Protein AF-A0A838A047-F1 (afdb_monomer)

Radius of gyration: 16.83 Å; Cα contacts (8 Å, |Δi|>4): 358; chains: 1; bounding box: 36×33×62 Å

Mean predicted aligned error: 7.64 Å

Solvent-accessible surface area (backbone atoms only — not comparable to full-atom values): 11275 Å² total; per-residue (Å²): 135,80,80,77,75,72,60,77,48,32,54,59,61,42,64,34,73,49,43,48,90,82,31,47,29,37,42,33,48,33,65,71,19,82,44,44,79,68,44,79,53,74,63,50,55,75,50,33,81,68,21,18,38,36,43,26,18,50,56,19,96,54,21,71,60,54,49,50,52,54,51,49,57,38,46,78,68,70,35,56,29,34,36,36,35,35,15,69,40,38,67,60,49,51,58,55,46,60,78,42,30,92,52,33,50,30,42,38,29,29,26,52,54,26,62,36,60,78,51,74,80,81,46,93,82,61,84,72,84,87,62,48,20,73,53,38,53,52,41,30,52,52,41,47,63,76,42,38,72,60,52,48,55,33,43,77,52,58,18,46,74,42,81,56,40,65,44,61,51,53,96,84,52,92,61,75,46,36,66,56,80,62,36,61,71,44,38,51,34,47,50,55,50,53,54,52,54,50,51,56,52,55,59,60,76,75,108

Organism: NCBI:txid2752311

Secondary structure (DSSP, 8-state):
-------GGG-S-SEEEES-TTSPEEEEEETT---TTSS--GGGTTGGGT-EEEEEETTSTTHHHHHHHHHHHHHHTT--EEEEEEGGGHHHHHHHHHTTTTTEEEEEEESTT--GGGTTTS-SS-------THHHHHHHHHHHHHHHHHHHHHHHTTPEEEEEE----STT--SPSSPPTTSHHHHHHHHHHHHHHHHHHHHHHT-

pLDDT: mean 82.86, std 18.28, range [35.25, 98.56]

Foldseek 3Di:
DDPPPQDPLQAADQKAKAADLLAAEEEEAFALSPCRPSDDQPLCVVVSDRYIYIYGHNSHPCRLVVSVVVLVVCVVSVHEYEYEYEQCCLVVVLVSCLVVLVRYQEYEYFLNLDNPSVPVPVDPPDDDDQDAAPSSVVSVVVVCVVCVVSQVSSVVSNYHYYHQYYGNGDPVDPDPDDDGCSDNVNSVSVVVVVVVVVVVVVVVVVD

Nearest PDB structures (foldseek):
  6qe2-assembly2_B  TM=5.539E-01  e=4.754E-03  Palaeococcus ferrophilus
  4fbl-assembly1_A  TM=5.241E-01  e=2.683E-02  unidentified
  7ale-assembly1_A  TM=3.999E-01  e=1.094E+00  Homo sapiens
  5fxj-assembly1_C  TM=3.550E-01  e=1.687E+00  Rattus norvegicus
  5fxj-assembly1_A  TM=3.550E-01  e=2.444E+00  Rattus norvegicus

Sequence (207 aa):
MSEYATDPRGDGPTLVSDGPVNAPAVLVLDPAGAAKHEDIPASWHELLGTRHVVWCRMPAGDALFSAGEALAELADRHVTVDVVTSGPDAVTAMDFVRARADVVRALLLVDPAASGARLAHDTRGMRVPESPGADAQAADAVWEERYRARIAALADAGVAVRTVAHSPGGGRDRIPPPLPLGHPDVVERITGTLHGLDGETAGALAR

Structure (mmCIF, N/CA/C/O backbone):
data_AF-A0A838A047-F1
#
_entry.id   AF-A0A838A047-F1
#
loop_
_atom_site.group_PDB
_atom_site.id
_atom_site.type_symbol
_atom_site.label_atom_id
_atom_site.label_alt_id
_atom_site.label_comp_id
_atom_site.label_asym_id
_atom_site.label_entity_id
_atom_site.label_seq_id
_atom_site.pdbx_PDB_ins_code
_atom_site.Cartn_x
_atom_site.Cartn_y
_atom_site.Cartn_z
_atom_site.occupancy
_atom_site.B_iso_or_equiv
_atom_site.auth_seq_id
_atom_site.auth_comp_id
_atom_site.auth_asym_id
_atom_site.auth_atom_id
_atom_site.pdbx_PDB_model_num
ATOM 1 N N . MET A 1 1 ? -7.198 11.045 -35.179 1.00 36.62 1 MET A N 1
ATOM 2 C CA . MET A 1 1 ? -7.759 10.762 -33.843 1.00 36.62 1 MET A CA 1
ATOM 3 C C . MET A 1 1 ? -7.233 9.401 -33.454 1.00 36.62 1 MET A C 1
ATOM 5 O O . MET A 1 1 ? -7.591 8.440 -34.117 1.00 36.62 1 MET A O 1
ATOM 9 N N . SER A 1 2 ? -6.282 9.346 -32.524 1.00 43.81 2 SER A N 1
ATOM 10 C CA . SER A 1 2 ? -5.730 8.077 -32.049 1.00 43.81 2 SER A CA 1
ATOM 11 C C . SER A 1 2 ? -6.772 7.435 -31.140 1.00 43.81 2 SER A C 1
ATOM 13 O O . SER A 1 2 ? -7.185 8.075 -30.175 1.00 43.81 2 SER A O 1
ATOM 15 N N . GLU A 1 3 ? -7.218 6.221 -31.459 1.00 40.91 3 GLU A N 1
ATOM 16 C CA . GLU A 1 3 ? -7.865 5.350 -30.479 1.00 40.91 3 GLU A CA 1
ATOM 17 C C . GLU A 1 3 ? -6.884 5.198 -29.316 1.00 40.91 3 GLU A C 1
ATOM 19 O O . GLU A 1 3 ? -5.838 4.562 -29.446 1.00 40.91 3 GLU A O 1
ATOM 24 N N . TYR A 1 4 ? -7.181 5.843 -28.189 1.00 49.84 4 TYR A N 1
ATOM 25 C CA . TYR A 1 4 ? -6.679 5.374 -26.910 1.00 49.84 4 TYR A CA 1
ATOM 26 C C . TYR A 1 4 ? -7.280 3.984 -26.747 1.00 49.84 4 TYR A C 1
ATOM 28 O O . TYR A 1 4 ? -8.461 3.858 -26.436 1.00 49.84 4 TYR A O 1
ATOM 36 N N . ALA A 1 5 ? -6.507 2.949 -27.066 1.00 48.69 5 ALA A N 1
ATOM 37 C CA . ALA A 1 5 ? -6.877 1.596 -26.705 1.00 48.69 5 ALA A CA 1
ATOM 38 C C . ALA A 1 5 ? -7.041 1.592 -25.182 1.00 48.69 5 ALA A C 1
ATOM 40 O O . ALA A 1 5 ? -6.061 1.770 -24.458 1.00 48.69 5 ALA A O 1
ATOM 41 N N . THR A 1 6 ? -8.285 1.499 -24.714 1.00 57.91 6 THR A N 1
ATOM 42 C CA . THR A 1 6 ? -8.611 1.333 -23.300 1.00 57.91 6 THR A CA 1
ATOM 43 C C . THR A 1 6 ? -7.759 0.186 -22.772 1.00 57.91 6 THR A C 1
ATOM 45 O O . THR A 1 6 ? -7.777 -0.899 -23.356 1.00 57.91 6 THR A O 1
ATOM 48 N N . ASP A 1 7 ? -6.959 0.430 -21.731 1.00 63.44 7 ASP A N 1
ATOM 49 C CA . ASP A 1 7 ? -6.200 -0.645 -21.097 1.00 63.44 7 ASP A CA 1
ATOM 50 C C . ASP A 1 7 ? -7.224 -1.671 -20.581 1.00 63.44 7 ASP A C 1
ATOM 52 O O . ASP A 1 7 ? -8.032 -1.316 -19.722 1.00 63.44 7 ASP A O 1
ATOM 56 N N . PRO A 1 8 ? -7.235 -2.927 -21.072 1.00 66.31 8 PRO A N 1
ATOM 57 C CA . PRO A 1 8 ? -8.196 -3.939 -20.625 1.00 66.31 8 PRO A CA 1
ATOM 58 C C . PRO A 1 8 ? -8.068 -4.250 -19.124 1.00 66.31 8 PRO A C 1
ATOM 60 O O . PRO A 1 8 ? -8.940 -4.884 -18.534 1.00 66.31 8 PRO A O 1
ATOM 63 N N . ARG A 1 9 ? -6.988 -3.799 -18.471 1.00 65.12 9 ARG A N 1
ATOM 64 C CA . ARG A 1 9 ? -6.824 -3.841 -17.012 1.00 65.12 9 ARG A CA 1
ATOM 65 C C . ARG A 1 9 ? -7.642 -2.784 -16.276 1.00 65.12 9 ARG A C 1
ATOM 67 O O . ARG A 1 9 ? -7.646 -2.822 -15.049 1.00 65.12 9 ARG A O 1
ATOM 74 N N . GLY A 1 10 ? -8.314 -1.873 -16.977 1.00 63.56 10 GLY A N 1
ATOM 75 C CA . GLY A 1 10 ? -9.270 -0.914 -16.420 1.00 63.56 10 GLY A CA 1
ATOM 76 C C . GLY A 1 10 ? -10.714 -1.429 -16.358 1.00 63.56 10 GLY A C 1
ATOM 77 O O . GLY A 1 10 ? -11.532 -0.812 -15.688 1.00 63.56 10 GLY A O 1
ATOM 78 N N . ASP A 1 11 ? -11.039 -2.558 -17.001 1.00 71.31 11 ASP A N 1
ATOM 79 C CA . ASP A 1 11 ? -12.417 -3.078 -17.074 1.00 71.31 11 ASP A CA 1
ATOM 80 C C . ASP A 1 11 ? -12.867 -3.747 -15.764 1.00 71.31 11 ASP A C 1
ATOM 82 O O . ASP A 1 11 ? -12.145 -4.582 -15.225 1.00 71.31 11 ASP A O 1
ATOM 86 N N . GLY A 1 12 ? -14.070 -3.458 -15.260 1.00 76.44 12 GLY A N 1
ATOM 87 C CA . GLY A 1 12 ? -14.615 -3.999 -13.998 1.00 76.44 12 GLY A CA 1
ATOM 88 C C . GLY A 1 12 ? -14.632 -2.956 -12.869 1.00 76.44 12 GLY A C 1
ATOM 89 O O . GLY A 1 12 ? -14.329 -1.793 -13.131 1.00 76.44 12 GLY A O 1
ATOM 90 N N . PRO A 1 13 ? -14.982 -3.324 -11.622 1.00 82.44 13 PRO A N 1
ATOM 91 C CA . PRO A 1 13 ? -15.037 -2.357 -10.531 1.00 82.44 13 PRO A CA 1
ATOM 92 C C . PRO A 1 13 ? -13.642 -1.812 -10.207 1.00 82.44 13 PRO A C 1
ATOM 94 O O . PRO A 1 13 ? -12.651 -2.550 -10.223 1.00 82.44 13 PRO A O 1
ATOM 97 N N . THR A 1 14 ? -13.578 -0.516 -9.901 1.00 89.81 14 THR A N 1
ATOM 98 C CA . THR A 1 14 ? -12.358 0.176 -9.458 1.00 89.81 14 THR A CA 1
ATOM 99 C C . THR A 1 14 ? -11.906 -0.314 -8.085 1.00 89.81 14 THR A C 1
ATOM 101 O O . THR A 1 14 ? -10.707 -0.486 -7.855 1.00 89.81 14 THR A O 1
ATOM 104 N N . LEU A 1 15 ? -12.870 -0.557 -7.191 1.00 93.25 15 LEU A N 1
ATOM 105 C CA . LEU A 1 15 ? -12.663 -1.017 -5.825 1.00 93.25 15 LEU A CA 1
ATOM 106 C C . LEU A 1 15 ? -13.389 -2.333 -5.574 1.00 93.25 15 LEU A C 1
ATOM 108 O O . LEU A 1 15 ? -14.552 -2.487 -5.939 1.00 93.25 15 LEU A O 1
ATOM 112 N N . VAL A 1 16 ? -12.714 -3.232 -4.871 1.00 94.56 16 VAL A N 1
ATOM 113 C CA . VAL A 1 16 ? -13.304 -4.422 -4.253 1.00 94.56 16 VAL A CA 1
ATOM 114 C C . VAL A 1 16 ? -12.890 -4.426 -2.789 1.00 94.56 16 VAL A C 1
ATOM 116 O O . VAL A 1 16 ? -11.742 -4.104 -2.488 1.00 94.56 16 VAL A O 1
ATOM 119 N N . SER A 1 17 ? -13.789 -4.768 -1.871 1.00 95.56 17 SER A N 1
ATOM 120 C CA . SER A 1 17 ? -13.457 -4.873 -0.451 1.00 95.56 17 SER A CA 1
ATOM 121 C C . SER A 1 17 ? -14.041 -6.123 0.189 1.00 95.56 17 SER A C 1
ATOM 123 O O . SER A 1 17 ? -15.114 -6.580 -0.195 1.00 95.56 17 SER A O 1
ATOM 125 N N . ASP A 1 18 ? -13.322 -6.678 1.165 1.00 97.12 18 ASP A N 1
ATOM 126 C CA . ASP A 1 18 ? -13.773 -7.829 1.952 1.00 97.12 18 ASP A CA 1
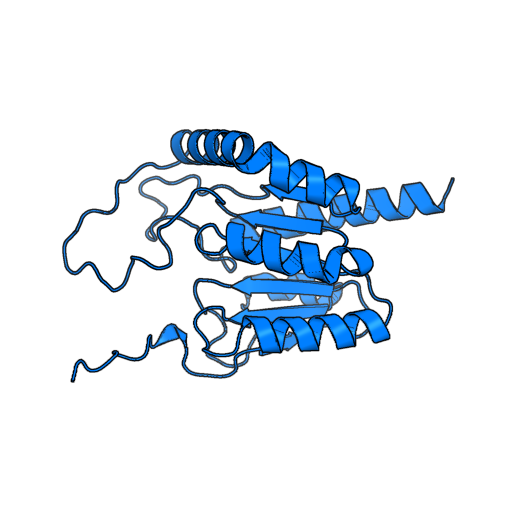ATOM 127 C C . ASP A 1 18 ? -13.094 -7.854 3.339 1.00 97.12 18 ASP A C 1
ATOM 129 O O . ASP A 1 18 ? -12.124 -7.135 3.598 1.00 97.12 18 ASP A O 1
ATOM 133 N N . GLY A 1 19 ? -13.615 -8.673 4.249 1.00 96.81 19 GLY A N 1
ATOM 134 C CA . GLY A 1 19 ? -13.155 -8.830 5.627 1.00 96.81 19 GLY A CA 1
ATOM 135 C C . GLY A 1 19 ? -13.914 -7.962 6.649 1.00 96.81 19 GLY A C 1
ATOM 136 O O . GLY A 1 19 ? -14.735 -7.115 6.278 1.00 96.81 19 GLY A O 1
ATOM 137 N N . PRO A 1 20 ? -13.675 -8.154 7.964 1.00 96.44 20 PRO A N 1
ATOM 138 C CA . PRO A 1 20 ? -14.443 -7.507 9.025 1.00 96.44 20 PRO A CA 1
ATOM 139 C C . PRO A 1 20 ? -14.334 -5.979 8.976 1.00 96.44 20 PRO A C 1
ATOM 141 O O . PRO A 1 20 ? -13.260 -5.426 9.166 1.00 96.44 20 PRO A O 1
ATOM 144 N N . VAL A 1 21 ? -15.461 -5.283 8.816 1.00 93.19 21 VAL A N 1
ATOM 145 C CA . VAL A 1 21 ? -15.522 -3.823 8.565 1.00 93.19 21 VAL A CA 1
ATOM 146 C C . VAL A 1 21 ? -14.859 -2.922 9.621 1.00 93.19 21 VAL A C 1
ATOM 148 O O . VAL A 1 21 ? -14.540 -1.775 9.324 1.00 93.19 21 VAL A O 1
ATOM 151 N N . ASN A 1 22 ? -14.649 -3.430 10.839 1.00 93.25 22 ASN A N 1
ATOM 152 C CA . ASN A 1 22 ? -14.019 -2.705 11.952 1.00 93.25 22 ASN A CA 1
ATOM 153 C C . ASN A 1 22 ? -12.615 -3.236 12.300 1.00 93.25 22 ASN A C 1
ATOM 155 O O . ASN A 1 22 ? -12.042 -2.841 13.314 1.00 93.25 22 ASN A O 1
ATOM 159 N N . ALA A 1 23 ? -12.076 -4.172 11.514 1.00 96.06 23 ALA A N 1
ATOM 160 C CA . ALA A 1 23 ? -10.696 -4.617 11.661 1.00 96.06 23 ALA A CA 1
ATOM 161 C C . ALA A 1 23 ? -9.721 -3.560 11.106 1.00 96.06 23 ALA A C 1
ATOM 163 O O . ALA A 1 23 ? -10.117 -2.747 10.266 1.00 96.06 23 ALA A O 1
ATOM 164 N N . PRO A 1 24 ? -8.436 -3.582 11.517 1.00 97.12 24 PRO A N 1
ATOM 165 C CA . PRO A 1 24 ? -7.395 -2.813 10.844 1.00 97.12 24 PRO A CA 1
ATOM 166 C C . PRO A 1 24 ? -7.429 -3.063 9.335 1.00 97.12 24 PRO A C 1
ATOM 168 O O . PRO A 1 24 ? -7.563 -4.207 8.887 1.00 97.12 24 PRO A O 1
ATOM 171 N N . ALA A 1 25 ? -7.310 -1.998 8.553 1.00 98.25 25 ALA A N 1
ATOM 172 C CA . ALA A 1 25 ? -7.518 -2.053 7.121 1.00 98.25 25 ALA A CA 1
ATOM 173 C C . ALA A 1 25 ? -6.209 -2.048 6.333 1.00 98.25 25 ALA A C 1
ATOM 175 O O . ALA A 1 25 ? -5.212 -1.452 6.744 1.00 98.25 25 ALA A O 1
ATOM 176 N N . VAL A 1 26 ? -6.242 -2.698 5.172 1.00 98.44 26 VAL A N 1
ATOM 177 C CA . VAL A 1 26 ? -5.176 -2.639 4.173 1.00 98.44 26 VAL A CA 1
ATOM 178 C C . VAL A 1 26 ? -5.763 -2.102 2.876 1.00 98.44 26 VAL A C 1
ATOM 180 O O . VAL A 1 26 ? -6.596 -2.760 2.256 1.00 98.44 26 VAL A O 1
ATOM 183 N N . LEU A 1 27 ? -5.329 -0.912 2.464 1.00 98.31 27 LEU A N 1
ATOM 184 C CA . LEU A 1 27 ? -5.673 -0.328 1.170 1.00 98.31 27 LEU A CA 1
ATOM 185 C C . LEU A 1 27 ? -4.591 -0.691 0.150 1.00 98.31 27 LEU A C 1
ATOM 187 O O . LEU A 1 27 ? -3.460 -0.214 0.223 1.00 98.31 27 LEU A O 1
ATOM 191 N N . VAL A 1 28 ? -4.934 -1.531 -0.816 1.00 97.81 28 VAL A N 1
ATOM 192 C CA . VAL A 1 28 ? -4.041 -1.951 -1.895 1.00 97.81 28 VAL A CA 1
ATOM 193 C C . VAL A 1 28 ? -4.248 -1.038 -3.100 1.00 97.81 28 VAL A C 1
ATOM 195 O O . VAL A 1 28 ? -5.338 -0.985 -3.656 1.00 97.81 28 VAL A O 1
ATOM 198 N N . LEU A 1 29 ? -3.202 -0.333 -3.523 1.00 96.62 29 LEU A N 1
ATOM 199 C CA . LEU A 1 29 ? -3.141 0.403 -4.785 1.00 96.62 29 LEU A CA 1
ATOM 200 C C . LEU A 1 29 ? -2.420 -0.484 -5.801 1.00 96.62 29 LEU A C 1
ATOM 202 O O . LEU A 1 29 ? -1.190 -0.520 -5.825 1.00 96.62 29 LEU A O 1
ATOM 206 N N . ASP A 1 30 ? -3.181 -1.242 -6.587 1.00 92.50 30 ASP A N 1
ATOM 207 C CA . ASP A 1 30 ? -2.689 -2.304 -7.464 1.00 92.50 30 ASP A CA 1
ATOM 208 C C . ASP A 1 30 ? -2.428 -1.817 -8.901 1.00 92.50 30 ASP A C 1
ATOM 210 O O . ASP A 1 30 ? -3.384 -1.631 -9.667 1.00 92.50 30 ASP A O 1
ATOM 214 N N . PRO A 1 31 ? -1.153 -1.686 -9.323 1.00 88.50 31 PRO A N 1
ATOM 215 C CA . PRO A 1 31 ? -0.796 -1.285 -10.683 1.00 88.50 31 PRO A CA 1
ATOM 216 C C . PRO A 1 31 ? -1.126 -2.343 -11.743 1.00 88.50 31 PRO A C 1
ATOM 218 O O . PRO A 1 31 ? -1.215 -2.016 -12.926 1.00 88.50 31 PRO A O 1
ATOM 221 N N . ALA A 1 32 ? -1.278 -3.616 -11.353 1.00 83.12 32 ALA A N 1
ATOM 222 C CA . ALA A 1 32 ? -1.535 -4.721 -12.276 1.00 83.12 32 ALA A CA 1
ATOM 223 C C . ALA A 1 32 ? -3.031 -4.914 -12.583 1.00 83.12 32 ALA A C 1
ATOM 225 O O . ALA A 1 32 ? -3.371 -5.534 -13.593 1.00 83.12 32 ALA A O 1
ATOM 226 N N . GLY A 1 33 ? -3.920 -4.384 -11.738 1.00 80.25 33 GLY A N 1
ATOM 227 C CA . GLY A 1 33 ? -5.369 -4.465 -11.914 1.00 80.25 33 GLY A CA 1
ATOM 228 C C . GLY A 1 33 ? -5.946 -5.882 -11.767 1.00 80.25 33 GLY A C 1
ATOM 229 O O . GLY A 1 33 ? -6.897 -6.221 -12.469 1.00 80.25 33 GLY A O 1
ATOM 230 N N . ALA A 1 34 ? -5.378 -6.720 -10.895 1.00 73.56 34 ALA A N 1
ATOM 231 C CA . ALA A 1 34 ? -5.668 -8.151 -10.771 1.00 73.56 34 ALA A CA 1
ATOM 232 C C . ALA A 1 34 ? -7.122 -8.479 -10.364 1.00 73.56 34 ALA A C 1
ATOM 234 O O . ALA A 1 34 ? -7.659 -9.492 -10.815 1.00 73.56 34 ALA A O 1
ATOM 235 N N . ALA A 1 35 ? -7.786 -7.621 -9.580 1.00 72.75 35 ALA A N 1
ATOM 236 C CA . ALA A 1 35 ? -9.151 -7.820 -9.063 1.00 72.75 35 ALA A CA 1
ATOM 237 C C . ALA A 1 35 ? -10.269 -7.498 -10.083 1.00 72.75 35 ALA A C 1
ATOM 239 O O . ALA A 1 35 ? -11.287 -6.890 -9.765 1.00 72.75 35 ALA A O 1
ATOM 240 N N . LYS A 1 36 ? -10.085 -7.876 -11.351 1.00 68.75 36 LYS A N 1
ATOM 241 C CA . LYS A 1 36 ? -11.036 -7.568 -12.438 1.00 68.75 36 LYS A CA 1
ATOM 242 C C . LYS A 1 36 ? -12.380 -8.305 -12.348 1.00 68.75 36 LYS A C 1
ATOM 244 O O . LYS A 1 36 ? -13.298 -7.981 -13.091 1.00 68.75 36 LYS A O 1
ATOM 249 N N . HIS A 1 37 ? -12.469 -9.320 -11.492 1.00 69.88 37 HIS A N 1
ATOM 250 C CA . HIS A 1 37 ? -13.630 -10.202 -11.345 1.00 69.88 37 HIS A CA 1
ATOM 251 C C . HIS A 1 37 ? -14.450 -9.918 -10.084 1.00 69.88 37 HIS A C 1
ATOM 253 O O . HIS A 1 37 ? -15.166 -10.796 -9.633 1.00 69.88 37 HIS A O 1
ATOM 259 N N . GLU A 1 38 ? -14.346 -8.706 -9.535 1.00 78.00 38 GLU A N 1
ATOM 260 C CA . GLU A 1 38 ? -15.099 -8.271 -8.345 1.00 78.00 38 GLU A CA 1
ATOM 261 C C . GLU A 1 38 ? -14.722 -8.986 -7.035 1.00 78.00 38 GLU A C 1
ATOM 263 O O . GLU A 1 38 ? -15.348 -8.733 -6.015 1.00 78.00 38 GLU A O 1
ATOM 268 N N . ASP A 1 39 ? -13.655 -9.793 -7.037 1.00 86.25 39 ASP A N 1
ATOM 269 C CA . ASP A 1 39 ? -13.171 -10.534 -5.869 1.00 86.25 39 ASP A CA 1
ATOM 270 C C . ASP A 1 39 ? -11.733 -10.143 -5.492 1.00 86.25 39 ASP A C 1
ATOM 272 O O . ASP A 1 39 ? -10.883 -9.867 -6.353 1.00 86.25 39 ASP A O 1
ATOM 276 N N . ILE A 1 40 ? -11.444 -10.175 -4.186 1.00 92.00 40 ILE A N 1
ATOM 277 C CA . ILE A 1 40 ? -10.079 -10.078 -3.660 1.00 92.00 40 ILE A CA 1
ATOM 278 C C . ILE A 1 40 ? -9.268 -11.289 -4.158 1.00 92.00 40 ILE A C 1
ATOM 280 O O . ILE A 1 40 ? -9.772 -12.413 -4.141 1.00 92.00 40 ILE A O 1
ATOM 284 N N . PRO A 1 41 ? -8.004 -11.121 -4.601 1.00 90.06 41 PRO A N 1
ATOM 285 C CA . PRO A 1 41 ? -7.195 -12.254 -5.040 1.00 90.06 41 PRO A CA 1
ATOM 286 C C . PRO A 1 41 ? -7.075 -13.340 -3.966 1.00 90.06 41 PRO A C 1
ATOM 288 O O . PRO A 1 41 ? -6.762 -13.051 -2.814 1.00 90.06 41 PRO A O 1
ATOM 291 N N . ALA A 1 42 ? -7.230 -14.605 -4.367 1.00 90.81 42 ALA A N 1
ATOM 292 C CA . ALA A 1 42 ? -7.283 -15.743 -3.444 1.00 90.81 42 ALA A CA 1
ATOM 293 C C . ALA A 1 42 ? -6.078 -15.866 -2.495 1.00 90.81 42 ALA A C 1
ATOM 295 O O . ALA A 1 42 ? -6.211 -16.383 -1.389 1.00 90.81 42 ALA A O 1
ATOM 296 N N . SER A 1 43 ? -4.905 -15.374 -2.899 1.00 90.94 43 SER A N 1
ATOM 297 C CA . SER A 1 43 ? -3.712 -15.353 -2.049 1.00 90.94 43 SER A CA 1
ATOM 298 C C . SER A 1 43 ? -3.857 -14.470 -0.807 1.00 90.94 43 SER A C 1
ATOM 300 O O . SER A 1 43 ? -3.161 -14.706 0.171 1.00 90.94 43 SER A O 1
ATOM 302 N N . TRP A 1 44 ? -4.775 -13.501 -0.811 1.00 95.00 44 TRP A N 1
ATOM 303 C CA . TRP A 1 44 ? -5.065 -12.612 0.316 1.00 95.00 44 TRP A CA 1
ATOM 304 C C . TRP A 1 44 ? -6.155 -13.144 1.250 1.00 95.00 44 TRP A C 1
ATOM 306 O O . TRP A 1 44 ? -6.381 -12.549 2.301 1.00 95.00 44 TRP A O 1
ATOM 316 N N . HIS A 1 45 ? -6.829 -14.250 0.915 1.00 93.94 45 HIS A N 1
ATOM 3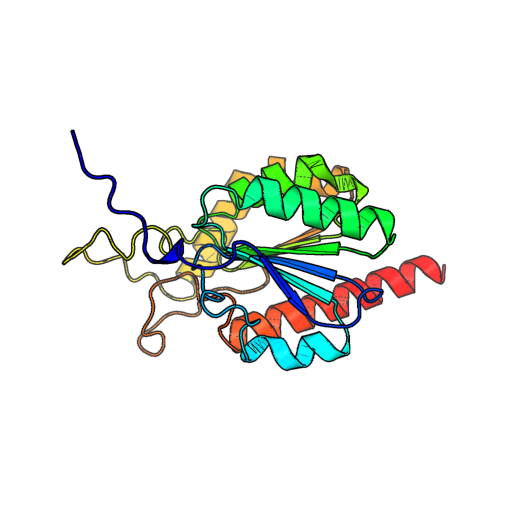17 C CA . HIS A 1 45 ? -7.976 -14.735 1.690 1.00 93.94 45 HIS A CA 1
ATOM 318 C C . HIS A 1 45 ? -7.651 -15.017 3.162 1.00 93.94 45 HIS A C 1
ATOM 320 O O . HIS A 1 45 ? -8.503 -14.809 4.021 1.00 93.94 45 HIS A O 1
ATOM 326 N N . GLU A 1 46 ? -6.423 -15.433 3.482 1.00 93.19 46 GLU A N 1
ATOM 327 C CA . GLU A 1 46 ? -6.016 -15.630 4.879 1.00 93.19 46 GLU A CA 1
ATOM 328 C C . GLU A 1 46 ? -6.030 -14.320 5.687 1.00 93.19 46 GLU A C 1
ATOM 330 O O . GLU A 1 46 ? -6.422 -14.324 6.855 1.00 93.19 46 GLU A O 1
ATOM 335 N N . LEU A 1 47 ? -5.688 -13.181 5.067 1.00 95.00 47 LEU A N 1
ATOM 336 C CA . LEU A 1 47 ? -5.739 -11.866 5.717 1.00 95.00 47 LEU A CA 1
ATOM 337 C C . LEU A 1 47 ? -7.173 -11.407 5.989 1.00 95.00 47 LEU A C 1
ATOM 339 O O . LEU A 1 47 ? -7.394 -10.661 6.940 1.00 95.00 47 LEU A O 1
ATOM 343 N N . LEU A 1 48 ? -8.159 -11.871 5.216 1.00 96.00 48 LEU A N 1
ATOM 344 C CA . LEU A 1 48 ? -9.562 -11.471 5.379 1.00 96.00 48 LEU A CA 1
ATOM 345 C C . LEU A 1 48 ? -10.158 -11.919 6.720 1.00 96.00 48 LEU A C 1
ATOM 347 O O . LEU A 1 48 ? -11.179 -11.389 7.139 1.00 96.00 48 LEU A O 1
ATOM 351 N N . GLY A 1 49 ? -9.525 -12.856 7.434 1.00 94.75 49 GLY A N 1
ATOM 352 C CA . GLY A 1 49 ? -9.932 -13.222 8.793 1.00 94.75 49 GLY A CA 1
ATOM 353 C C . GLY A 1 49 ? -9.599 -12.165 9.854 1.00 94.75 49 GLY A C 1
ATOM 354 O O . GLY A 1 49 ? -10.223 -12.145 10.914 1.00 94.75 49 GLY A O 1
ATOM 355 N N . THR A 1 50 ? -8.621 -11.292 9.594 1.00 95.81 50 THR A N 1
ATOM 356 C CA . THR A 1 50 ? -8.079 -10.340 10.583 1.00 95.81 50 THR A CA 1
ATOM 357 C C . THR A 1 50 ? -7.978 -8.907 10.074 1.00 95.81 50 THR A C 1
ATOM 359 O O . THR A 1 50 ? -7.713 -8.004 10.869 1.00 95.81 50 THR A O 1
ATOM 362 N N . ARG A 1 51 ? -8.188 -8.682 8.776 1.00 97.56 51 ARG A N 1
ATOM 363 C CA . ARG A 1 51 ? -8.059 -7.387 8.109 1.00 97.56 51 ARG A CA 1
ATOM 364 C C . ARG A 1 51 ? -9.279 -7.091 7.255 1.00 97.56 51 ARG A C 1
ATOM 366 O O . ARG A 1 51 ? -9.851 -7.989 6.645 1.00 97.56 51 ARG A O 1
ATOM 373 N N . HIS A 1 52 ? -9.617 -5.810 7.170 1.00 98.00 52 HIS A N 1
ATOM 374 C CA . HIS A 1 52 ? -10.479 -5.309 6.109 1.00 98.00 52 HIS A CA 1
ATOM 375 C C . HIS A 1 52 ? -9.606 -4.921 4.913 1.00 98.00 52 HIS A C 1
ATOM 377 O O . HIS A 1 52 ? -8.818 -3.979 4.998 1.00 98.00 52 HIS A O 1
ATOM 383 N N . VAL A 1 53 ? -9.690 -5.656 3.811 1.00 98.00 53 VAL A N 1
ATOM 384 C CA . VAL A 1 53 ? -8.887 -5.377 2.616 1.00 98.00 53 VAL A CA 1
ATOM 385 C C . VAL A 1 53 ? -9.721 -4.556 1.649 1.00 98.00 53 VAL A C 1
ATOM 387 O O . VAL A 1 53 ? -10.834 -4.940 1.309 1.00 98.00 53 VAL A O 1
ATOM 390 N N . VAL A 1 54 ? -9.163 -3.439 1.187 1.00 97.50 54 VAL A N 1
ATOM 391 C CA . VAL A 1 54 ? -9.726 -2.597 0.131 1.00 97.50 54 VAL A CA 1
ATOM 392 C C . VAL A 1 54 ? -8.759 -2.624 -1.045 1.00 97.50 54 VAL A C 1
ATOM 394 O O . VAL A 1 54 ? -7.644 -2.120 -0.950 1.00 97.50 54 VAL A O 1
ATOM 397 N N . TRP A 1 55 ? -9.163 -3.225 -2.156 1.00 96.88 55 TRP A N 1
ATOM 398 C CA . TRP A 1 55 ? -8.350 -3.391 -3.354 1.00 96.88 55 TRP A CA 1
ATOM 399 C C . TRP A 1 55 ? -8.738 -2.379 -4.424 1.00 96.88 55 TRP A C 1
ATOM 401 O O . TRP A 1 55 ? -9.790 -2.503 -5.047 1.00 96.88 55 TRP A O 1
ATOM 411 N N . CYS A 1 56 ? -7.872 -1.401 -4.667 1.00 95.62 56 CYS A N 1
ATOM 412 C CA . CYS A 1 56 ? -8.024 -0.397 -5.709 1.00 95.62 56 CYS A CA 1
ATOM 413 C C . CYS A 1 56 ? -7.181 -0.741 -6.933 1.00 95.62 56 CYS A C 1
ATOM 415 O O . CYS A 1 56 ? -5.960 -0.881 -6.853 1.00 95.62 56 CYS A O 1
ATOM 417 N N . ARG A 1 57 ? -7.824 -0.839 -8.094 1.00 92.00 57 ARG A N 1
ATOM 418 C CA . ARG A 1 57 ? -7.154 -1.102 -9.367 1.00 92.00 57 ARG A CA 1
ATOM 419 C C . ARG A 1 57 ? -6.712 0.209 -9.997 1.00 92.00 57 ARG A C 1
ATOM 421 O O . ARG A 1 57 ? -7.516 0.927 -10.580 1.00 92.00 57 ARG A O 1
ATOM 428 N N . MET A 1 58 ? -5.415 0.487 -9.943 1.00 91.31 58 MET A N 1
ATOM 429 C CA . MET A 1 58 ? -4.832 1.732 -10.455 1.00 91.31 58 MET A CA 1
ATOM 430 C C . MET A 1 58 ? -5.035 1.987 -11.960 1.00 91.31 58 MET A C 1
ATOM 432 O O . MET A 1 58 ? -5.085 3.156 -12.338 1.00 91.31 58 MET A O 1
ATOM 436 N N . PRO A 1 59 ? -5.168 0.969 -12.837 1.00 87.19 59 PRO A N 1
ATOM 437 C CA . PRO A 1 59 ? -5.503 1.209 -14.242 1.00 87.19 59 PRO A CA 1
ATOM 438 C C . PRO A 1 59 ? -6.921 1.756 -14.486 1.00 87.19 59 PRO A C 1
ATOM 440 O O . PRO A 1 59 ? -7.201 2.212 -15.594 1.00 87.19 59 PRO A O 1
ATOM 443 N N . ALA A 1 60 ? -7.821 1.715 -13.497 1.00 85.69 60 ALA A N 1
ATOM 444 C CA . ALA A 1 60 ? -9.141 2.328 -13.617 1.00 85.69 60 ALA A CA 1
ATOM 445 C C . ALA A 1 60 ? -9.038 3.865 -13.584 1.00 85.69 60 ALA A C 1
ATOM 447 O O . ALA A 1 60 ? -8.251 4.439 -12.830 1.00 85.69 60 ALA A O 1
ATOM 448 N N . GLY A 1 61 ? -9.842 4.549 -14.404 1.00 83.19 61 GLY A N 1
ATOM 449 C CA . GLY A 1 61 ? -9.709 5.996 -14.632 1.00 83.19 61 GLY A CA 1
ATOM 450 C C . GLY A 1 61 ? -9.937 6.881 -13.398 1.00 83.19 61 GLY A C 1
ATOM 451 O O . GLY A 1 61 ? -9.444 8.006 -13.359 1.00 83.19 61 GLY A O 1
ATOM 452 N N . ASP A 1 62 ? -10.652 6.382 -12.392 1.00 90.44 62 ASP A N 1
ATOM 453 C CA . ASP A 1 62 ? -11.015 7.074 -11.151 1.00 90.44 62 ASP A CA 1
ATOM 454 C C . ASP A 1 62 ? -10.307 6.508 -9.902 1.00 90.44 62 ASP A C 1
ATOM 456 O O . ASP A 1 62 ? -10.628 6.902 -8.782 1.00 90.44 62 ASP A O 1
ATOM 460 N N . ALA A 1 63 ? -9.311 5.629 -10.068 1.00 92.81 63 ALA A N 1
ATOM 461 C CA . ALA A 1 63 ? -8.700 4.845 -8.989 1.00 92.81 63 ALA A CA 1
ATOM 462 C C . ALA A 1 63 ? -8.283 5.650 -7.747 1.00 92.81 63 ALA A C 1
ATOM 464 O O . ALA A 1 63 ? -8.639 5.296 -6.624 1.00 92.81 63 ALA A O 1
ATOM 465 N N . LEU A 1 64 ? -7.551 6.754 -7.924 1.00 95.25 64 LEU A N 1
ATOM 466 C CA . LEU A 1 64 ? -7.089 7.575 -6.796 1.00 95.25 64 LEU A CA 1
ATOM 467 C C . LEU A 1 64 ? -8.224 8.323 -6.095 1.00 95.25 64 LEU A C 1
ATOM 469 O O . LEU A 1 64 ? -8.164 8.516 -4.883 1.00 95.25 64 LEU A O 1
ATOM 473 N N . PHE A 1 65 ? -9.242 8.744 -6.847 1.00 95.06 65 PHE A N 1
ATOM 474 C CA . PHE A 1 65 ? -10.418 9.385 -6.270 1.00 95.06 65 PHE A CA 1
ATOM 475 C C . PHE A 1 65 ? -11.184 8.375 -5.412 1.00 95.06 65 PHE A C 1
ATOM 477 O O . PHE A 1 65 ? -11.391 8.609 -4.224 1.00 95.06 65 PHE A O 1
ATOM 484 N N . SER A 1 66 ? -11.480 7.205 -5.977 1.00 96.25 66 SER A N 1
ATOM 485 C CA . SER A 1 66 ? -12.181 6.121 -5.288 1.00 96.25 66 SER A CA 1
ATOM 486 C C . SER A 1 66 ? -11.403 5.625 -4.062 1.00 96.25 66 SER A C 1
ATOM 488 O O . SER A 1 66 ? -11.979 5.455 -2.990 1.00 96.25 66 SER A O 1
ATOM 490 N N . ALA A 1 67 ? -10.078 5.475 -4.159 1.00 97.44 67 ALA A N 1
ATOM 491 C CA . ALA A 1 67 ? -9.227 5.157 -3.010 1.00 97.44 67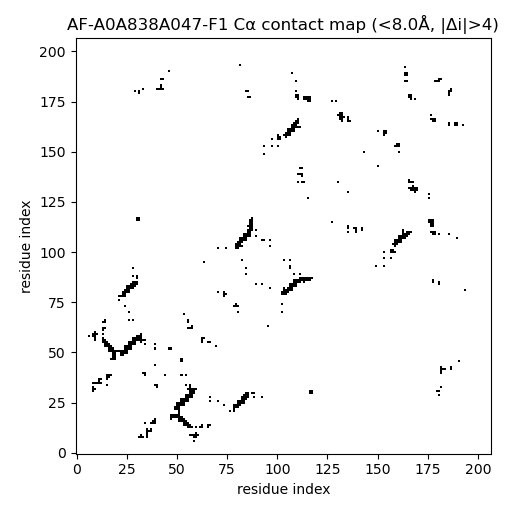 ALA A CA 1
ATOM 492 C C . ALA A 1 67 ? -9.274 6.241 -1.916 1.00 97.44 67 ALA A C 1
ATOM 494 O O . ALA A 1 67 ? -9.233 5.918 -0.730 1.00 97.44 67 ALA A O 1
ATOM 495 N N . GLY A 1 68 ? -9.363 7.518 -2.300 1.00 97.56 68 GLY A N 1
ATOM 496 C CA . GLY A 1 68 ? -9.500 8.641 -1.373 1.00 97.56 68 GLY A CA 1
ATOM 497 C C . GLY A 1 68 ? -10.814 8.612 -0.591 1.00 97.56 68 GLY A C 1
ATOM 498 O O . GLY A 1 68 ? -10.789 8.813 0.627 1.00 97.56 68 GLY A O 1
ATOM 499 N N . GLU A 1 69 ? -11.921 8.301 -1.271 1.00 97.56 69 GLU A N 1
ATOM 500 C CA . GLU A 1 69 ? -13.243 8.117 -0.656 1.00 97.56 69 GLU A CA 1
ATOM 501 C C . GLU A 1 69 ? -13.237 6.921 0.302 1.00 97.56 69 GLU A C 1
ATOM 503 O O . GLU A 1 69 ? -13.595 7.062 1.470 1.00 97.56 69 GLU A O 1
ATOM 508 N N . ALA A 1 70 ? -12.711 5.769 -0.129 1.00 96.88 70 ALA A N 1
ATOM 509 C CA . ALA A 1 70 ? -12.588 4.597 0.737 1.00 96.88 70 ALA A CA 1
ATOM 510 C C . ALA A 1 70 ? -11.735 4.886 1.986 1.00 96.88 70 ALA A C 1
ATOM 512 O O . ALA A 1 70 ? -12.057 4.445 3.089 1.00 96.88 70 ALA A O 1
ATOM 513 N N . LEU A 1 71 ? -10.658 5.665 1.840 1.00 97.31 71 LEU A N 1
ATOM 514 C CA . LEU A 1 71 ? -9.828 6.085 2.966 1.00 97.31 71 LEU A CA 1
ATOM 515 C C . LEU A 1 71 ? -10.555 7.068 3.899 1.00 97.31 71 LEU A C 1
ATOM 517 O O . LEU A 1 71 ? -10.301 7.058 5.100 1.00 97.31 71 LEU A O 1
ATOM 521 N N . ALA A 1 72 ? -11.445 7.921 3.384 1.00 96.75 72 ALA A N 1
ATOM 522 C CA . ALA A 1 72 ? -12.311 8.765 4.210 1.00 96.75 72 ALA A CA 1
ATOM 523 C C . ALA A 1 72 ? -13.306 7.924 5.023 1.00 96.75 72 ALA A C 1
ATOM 525 O O . ALA A 1 72 ? -13.384 8.093 6.236 1.00 96.75 72 ALA A O 1
ATOM 526 N N . GLU A 1 73 ? -13.956 6.936 4.406 1.00 96.75 73 GLU A N 1
ATOM 527 C CA . GLU A 1 73 ? -14.851 6.022 5.125 1.00 96.75 73 GLU A CA 1
ATOM 528 C C . GLU A 1 73 ? -14.125 5.218 6.215 1.00 96.75 73 GLU A C 1
ATOM 530 O O . GLU A 1 73 ? -14.662 4.987 7.299 1.00 96.75 73 GLU A O 1
ATOM 535 N N . LEU A 1 74 ? -12.894 4.774 5.943 1.00 96.62 74 LEU A N 1
ATOM 536 C CA . LEU A 1 74 ? -12.059 4.090 6.933 1.00 96.62 74 LEU A CA 1
ATOM 537 C C . LEU A 1 74 ? -11.682 5.013 8.097 1.00 96.62 74 LEU A C 1
ATOM 539 O O . LEU A 1 74 ? -11.706 4.580 9.251 1.00 96.62 74 LEU A O 1
ATOM 543 N N . ALA A 1 75 ? -11.385 6.280 7.806 1.00 95.06 75 ALA A N 1
ATOM 544 C CA . ALA A 1 75 ? -11.105 7.287 8.823 1.00 95.06 75 ALA A CA 1
ATOM 545 C C . ALA A 1 75 ? -12.322 7.538 9.725 1.00 95.06 75 ALA A C 1
ATOM 547 O O . ALA A 1 75 ? -12.176 7.552 10.945 1.00 95.06 75 ALA A O 1
ATOM 548 N N . ASP A 1 76 ? -13.527 7.635 9.153 1.00 96.19 76 ASP A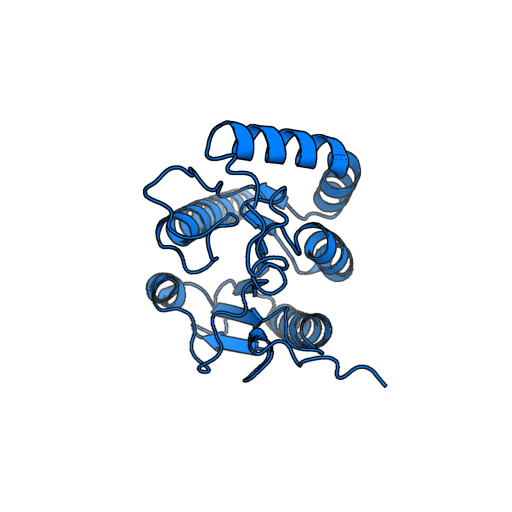 N 1
ATOM 549 C CA . ASP A 1 76 ? -14.774 7.796 9.915 1.00 96.19 76 ASP A CA 1
ATOM 550 C C . ASP A 1 76 ? -15.034 6.606 10.854 1.00 96.19 76 ASP A C 1
ATOM 552 O O . ASP A 1 76 ? -15.560 6.760 11.962 1.00 96.19 76 ASP A O 1
ATOM 556 N N . ARG A 1 77 ? -14.599 5.404 10.455 1.00 94.94 77 ARG A N 1
ATOM 557 C CA . ARG A 1 77 ? -14.627 4.192 11.292 1.00 94.94 77 ARG A CA 1
ATOM 558 C C . ARG A 1 77 ? -13.514 4.136 12.343 1.00 94.94 77 ARG A C 1
ATOM 560 O O . ARG A 1 77 ? -13.539 3.240 13.182 1.00 94.94 77 ARG A O 1
ATOM 567 N N . HIS A 1 78 ? -12.572 5.079 12.327 1.00 93.69 78 HIS A N 1
ATOM 568 C CA . HIS A 1 78 ? -11.419 5.140 13.230 1.00 93.69 78 HIS A CA 1
ATOM 569 C C . HIS A 1 78 ? -10.572 3.854 13.223 1.00 93.69 78 HIS A C 1
ATOM 571 O O . HIS A 1 78 ? -10.001 3.470 14.246 1.00 93.69 78 HIS A O 1
ATOM 577 N N . VAL A 1 79 ? -10.496 3.166 12.077 1.00 93.81 79 VAL A N 1
ATOM 578 C CA . VAL A 1 79 ? -9.635 1.987 11.925 1.00 93.81 79 VAL A CA 1
ATOM 579 C C . VAL A 1 79 ? -8.245 2.402 11.459 1.00 93.81 79 VAL A C 1
ATOM 581 O O . VAL A 1 79 ? -8.086 3.309 10.647 1.00 93.81 79 VAL A O 1
ATOM 584 N N . THR A 1 80 ? -7.222 1.708 11.948 1.00 94.62 80 THR A N 1
ATOM 585 C CA . THR A 1 80 ? -5.850 1.876 11.459 1.00 94.62 80 THR A CA 1
ATOM 586 C C . THR A 1 80 ? -5.759 1.438 10.000 1.00 94.62 80 THR A C 1
ATOM 588 O O . THR A 1 80 ? -6.230 0.347 9.675 1.00 94.62 80 THR A O 1
ATOM 591 N N . VAL A 1 81 ? -5.119 2.238 9.141 1.00 98.12 81 VAL A N 1
ATOM 592 C CA . VAL A 1 81 ? -4.957 1.916 7.716 1.00 98.12 81 VAL A CA 1
ATOM 593 C C . VAL A 1 81 ? -3.483 1.796 7.340 1.00 98.12 81 VAL A C 1
ATOM 595 O O . VAL A 1 81 ? -2.699 2.718 7.562 1.00 98.12 81 VAL A O 1
ATOM 598 N N . ASP A 1 82 ? -3.120 0.678 6.717 1.00 98.56 82 ASP A N 1
ATOM 599 C CA . ASP A 1 82 ? -1.846 0.498 6.021 1.00 98.56 82 ASP A CA 1
ATOM 600 C C . ASP A 1 82 ? -2.098 0.509 4.502 1.00 98.56 82 ASP A C 1
ATOM 602 O O . ASP A 1 82 ? -3.073 -0.070 4.023 1.00 98.56 82 ASP A O 1
ATOM 606 N N . VAL A 1 83 ? -1.238 1.167 3.727 1.00 98.50 83 VAL A N 1
ATOM 607 C CA . VAL A 1 83 ? -1.340 1.236 2.262 1.00 98.50 83 VAL A CA 1
ATOM 608 C C . VAL A 1 83 ? -0.279 0.342 1.632 1.00 98.50 83 VAL A C 1
ATOM 610 O O . VAL A 1 83 ? 0.870 0.358 2.061 1.00 98.50 83 VAL A O 1
ATOM 613 N N . VAL A 1 84 ? -0.636 -0.416 0.597 1.00 98.19 84 VAL A N 1
ATOM 614 C CA . VAL A 1 84 ? 0.279 -1.295 -0.148 1.00 98.19 84 VAL A CA 1
ATOM 615 C C . VAL A 1 84 ? 0.291 -0.896 -1.617 1.00 98.19 84 VAL A C 1
ATOM 617 O O . VAL A 1 84 ? -0.765 -0.701 -2.209 1.00 98.19 84 VAL A O 1
ATOM 620 N N . THR A 1 85 ? 1.466 -0.827 -2.240 1.00 96.19 85 THR A N 1
ATOM 621 C CA . THR A 1 85 ? 1.575 -0.709 -3.703 1.00 96.19 85 THR A CA 1
ATOM 622 C C . THR A 1 85 ? 2.841 -1.379 -4.240 1.00 96.19 85 THR A C 1
ATOM 624 O O . THR A 1 85 ? 3.659 -1.890 -3.474 1.00 96.19 85 THR A O 1
ATOM 627 N N . SER A 1 86 ? 3.018 -1.365 -5.564 1.00 90.56 86 SER A N 1
ATOM 628 C CA . SER A 1 86 ? 4.257 -1.789 -6.219 1.00 90.56 86 SER A CA 1
ATOM 629 C C . SER A 1 86 ? 4.830 -0.724 -7.156 1.00 90.56 86 SER A C 1
ATOM 631 O O . SER A 1 86 ? 4.155 0.244 -7.516 1.00 90.56 86 SER A O 1
ATOM 633 N N . GLY A 1 87 ? 6.097 -0.911 -7.531 1.00 84.25 87 GLY A N 1
ATOM 634 C CA . GLY A 1 87 ? 6.958 0.014 -8.276 1.00 84.25 87 GLY A CA 1
ATOM 635 C C . GLY A 1 87 ? 6.308 1.077 -9.167 1.00 84.25 87 GLY A C 1
ATOM 636 O O . GLY A 1 87 ? 6.511 2.266 -8.904 1.00 84.25 87 GLY A O 1
ATOM 637 N N . PRO A 1 88 ? 5.497 0.720 -10.181 1.00 80.38 88 PRO A N 1
ATOM 638 C CA . PRO A 1 88 ? 4.973 1.688 -11.144 1.00 80.38 88 PRO A CA 1
ATOM 639 C C . PRO A 1 88 ? 4.168 2.836 -10.534 1.00 80.38 88 PRO A C 1
ATOM 641 O O . PRO A 1 88 ? 4.089 3.895 -11.157 1.00 80.38 88 PRO A O 1
ATOM 644 N N . ASP A 1 89 ? 3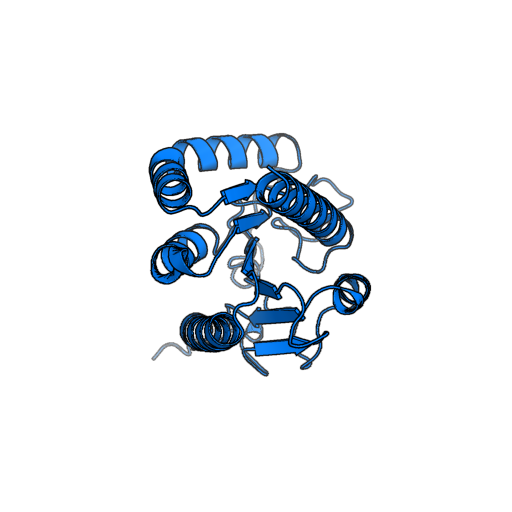.601 2.637 -9.343 1.00 90.44 89 ASP A N 1
ATOM 645 C CA . ASP A 1 89 ? 2.820 3.639 -8.621 1.00 90.44 89 ASP A CA 1
ATOM 646 C C . ASP A 1 89 ? 3.422 4.022 -7.264 1.00 90.44 89 ASP A C 1
ATOM 648 O O . ASP A 1 89 ? 2.810 4.796 -6.535 1.00 90.44 89 ASP A O 1
ATOM 652 N N . ALA A 1 90 ? 4.644 3.587 -6.932 1.00 92.81 90 ALA A N 1
ATOM 653 C CA . ALA A 1 90 ? 5.276 3.874 -5.638 1.00 92.81 90 ALA A CA 1
ATOM 654 C C . ALA A 1 90 ? 5.367 5.382 -5.330 1.00 92.81 90 ALA A C 1
ATOM 656 O O . ALA A 1 90 ? 5.069 5.821 -4.220 1.00 92.81 90 ALA A O 1
ATOM 657 N N . VAL A 1 91 ? 5.736 6.203 -6.320 1.00 93.38 91 VAL A N 1
ATOM 658 C CA . VAL A 1 91 ? 5.815 7.667 -6.148 1.00 93.38 91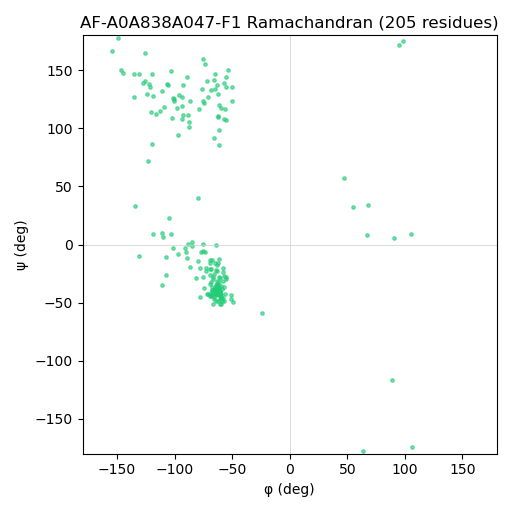 VAL A CA 1
ATOM 659 C C . VAL A 1 91 ? 4.429 8.295 -6.033 1.00 93.38 91 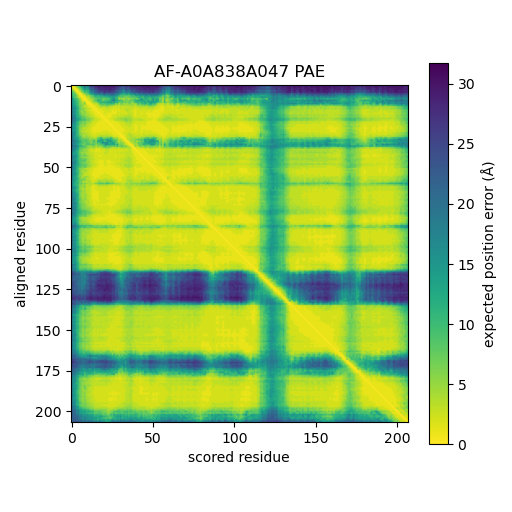VAL A C 1
ATOM 661 O O . VAL A 1 91 ? 4.209 9.129 -5.159 1.00 93.38 91 VAL A O 1
ATOM 664 N N . THR A 1 92 ? 3.485 7.853 -6.861 1.00 94.88 92 THR A N 1
ATOM 665 C CA . THR A 1 92 ? 2.089 8.299 -6.804 1.00 94.88 92 THR A CA 1
ATOM 666 C C . THR A 1 92 ? 1.449 7.958 -5.458 1.00 94.88 92 THR A C 1
ATOM 668 O O . THR A 1 92 ? 0.758 8.792 -4.879 1.00 94.88 92 THR A O 1
ATOM 671 N N . ALA A 1 93 ? 1.730 6.773 -4.915 1.00 96.62 93 ALA A N 1
ATOM 672 C CA . ALA A 1 93 ? 1.275 6.353 -3.599 1.00 96.62 93 ALA A CA 1
ATOM 673 C C . ALA A 1 93 ? 1.895 7.195 -2.477 1.00 96.62 93 ALA A C 1
ATOM 675 O O . ALA A 1 93 ? 1.185 7.546 -1.541 1.00 96.62 93 ALA A O 1
ATOM 676 N N . MET A 1 94 ? 3.176 7.582 -2.570 1.00 97.50 94 MET A N 1
ATOM 677 C CA . MET A 1 94 ? 3.776 8.515 -1.603 1.00 97.50 94 MET A CA 1
ATOM 678 C C . MET A 1 94 ? 3.042 9.860 -1.579 1.00 97.50 94 MET A C 1
ATOM 680 O O . MET A 1 94 ? 2.750 10.374 -0.500 1.00 97.50 94 MET A O 1
ATOM 684 N N . ASP A 1 95 ? 2.726 10.424 -2.747 1.00 96.50 95 ASP A N 1
ATOM 685 C CA . ASP A 1 95 ? 2.004 11.698 -2.834 1.00 96.50 95 ASP A CA 1
ATOM 686 C C . ASP A 1 95 ? 0.555 11.562 -2.324 1.00 96.50 95 ASP A C 1
ATOM 688 O O . ASP A 1 95 ? 0.081 12.424 -1.581 1.00 96.50 95 ASP A O 1
ATOM 692 N N . PHE A 1 96 ? -0.120 10.452 -2.648 1.00 97.06 96 PHE A N 1
ATOM 693 C CA . PHE A 1 96 ? -1.457 10.119 -2.142 1.00 97.06 96 PHE A CA 1
ATOM 694 C C . PHE A 1 96 ? -1.479 9.987 -0.613 1.00 97.06 96 PHE A C 1
ATOM 696 O O . PHE A 1 96 ? -2.281 10.636 0.057 1.00 97.06 96 PHE A O 1
ATOM 703 N N . VAL A 1 97 ? -0.563 9.197 -0.047 1.00 97.81 97 VAL A N 1
ATOM 704 C CA . VAL A 1 97 ? -0.469 8.970 1.401 1.00 97.81 97 VAL A CA 1
ATOM 705 C C . VAL A 1 97 ? -0.097 10.250 2.137 1.00 97.81 97 VAL A C 1
ATOM 707 O O . VAL A 1 97 ? -0.664 10.534 3.187 1.00 97.81 97 VAL A O 1
ATOM 710 N N . ARG A 1 98 ? 0.791 11.079 1.577 1.00 96.69 98 ARG A N 1
ATOM 711 C CA . ARG A 1 98 ? 1.156 12.367 2.181 1.00 96.69 98 ARG A CA 1
ATOM 712 C C . ARG A 1 98 ? -0.055 13.276 2.391 1.00 96.69 98 ARG A C 1
ATOM 714 O O . ARG A 1 98 ? -0.103 13.993 3.386 1.00 96.69 98 ARG A O 1
ATOM 721 N N . ALA A 1 99 ? -1.016 13.262 1.469 1.00 95.12 99 ALA A N 1
ATOM 722 C CA . ALA A 1 99 ? -2.233 14.061 1.589 1.00 95.12 99 ALA A CA 1
ATOM 723 C C . ALA A 1 99 ? -3.170 13.577 2.711 1.00 95.12 99 ALA A C 1
ATOM 725 O O . ALA A 1 99 ? -4.068 14.321 3.096 1.00 95.12 99 ALA A O 1
ATOM 726 N N . ARG A 1 100 ? -2.972 12.351 3.215 1.00 94.38 100 ARG A N 1
ATOM 727 C CA . ARG A 1 100 ? -3.823 11.662 4.200 1.00 94.38 100 ARG A CA 1
ATOM 728 C C . ARG A 1 100 ? -3.001 11.008 5.320 1.00 94.38 100 ARG A C 1
ATOM 730 O O . ARG A 1 100 ? -3.351 9.945 5.836 1.00 94.38 100 ARG A O 1
ATOM 737 N N . ALA A 1 101 ? -1.878 11.637 5.670 1.00 95.00 101 ALA A N 1
ATOM 738 C CA . ALA A 1 101 ? -0.950 11.148 6.690 1.00 95.00 101 ALA A CA 1
ATOM 739 C C . ALA A 1 101 ? -1.580 11.086 8.094 1.00 95.00 101 ALA A C 1
ATOM 741 O O . ALA A 1 101 ? -1.085 10.383 8.963 1.00 95.00 101 ALA A O 1
ATOM 742 N N . ASP A 1 102 ? -2.695 11.787 8.301 1.00 93.00 102 ASP A N 1
ATOM 743 C CA . ASP A 1 102 ? -3.517 11.744 9.508 1.00 93.00 102 ASP A CA 1
ATOM 744 C C . ASP A 1 102 ? -4.248 10.404 9.714 1.00 93.00 102 ASP A C 1
ATOM 746 O O . ASP A 1 102 ? -4.621 10.085 10.840 1.00 93.00 102 ASP A O 1
ATOM 750 N N . VAL A 1 103 ? -4.435 9.614 8.649 1.00 95.12 103 VAL A N 1
ATOM 751 C CA . VAL A 1 103 ? -5.170 8.333 8.678 1.00 95.12 103 VAL A CA 1
ATOM 752 C C . VAL A 1 103 ? -4.245 7.133 8.469 1.00 95.12 103 VAL A C 1
ATOM 754 O O . VAL A 1 103 ? -4.472 6.052 9.015 1.00 95.12 103 VAL A O 1
ATOM 757 N N . VAL A 1 104 ? -3.211 7.297 7.646 1.00 98.00 104 VAL A N 1
ATOM 758 C CA . VAL A 1 104 ? -2.349 6.192 7.218 1.00 98.00 104 VAL A CA 1
ATOM 759 C C . VAL A 1 104 ? -1.226 5.961 8.224 1.00 98.00 104 VAL A C 1
ATOM 761 O O . VAL A 1 104 ? -0.409 6.840 8.468 1.00 98.00 104 VAL A O 1
ATOM 764 N N . ARG A 1 105 ? -1.125 4.739 8.751 1.00 97.56 105 ARG A N 1
ATOM 765 C CA . ARG A 1 105 ? -0.026 4.318 9.631 1.00 97.56 105 ARG A CA 1
ATOM 766 C C . ARG A 1 105 ? 1.247 4.012 8.847 1.00 97.56 105 ARG A C 1
ATOM 768 O O . ARG A 1 105 ? 2.344 4.388 9.262 1.00 97.56 105 ARG A O 1
ATOM 775 N N . ALA A 1 106 ? 1.116 3.285 7.741 1.00 98.31 106 ALA A N 1
ATOM 776 C CA . ALA A 1 106 ? 2.261 2.833 6.964 1.00 98.31 106 ALA A CA 1
ATOM 777 C C . ALA A 1 106 ? 1.980 2.772 5.459 1.00 98.31 106 ALA A C 1
ATOM 779 O O . ALA A 1 106 ? 0.863 2.488 5.036 1.00 98.31 106 ALA A O 1
ATOM 780 N N . LEU A 1 107 ? 3.029 2.983 4.663 1.00 98.44 107 LEU A N 1
ATOM 781 C CA . LEU A 1 107 ? 3.090 2.701 3.232 1.00 98.44 107 LEU A CA 1
ATOM 782 C C . LEU A 1 107 ? 4.089 1.562 2.990 1.00 98.44 107 LEU A C 1
ATOM 784 O O . LEU A 1 107 ? 5.290 1.710 3.227 1.00 98.44 107 LEU A O 1
ATOM 788 N N . LEU A 1 108 ? 3.591 0.430 2.505 1.00 98.12 108 LEU A N 1
ATOM 789 C CA . LEU A 1 108 ? 4.362 -0.761 2.177 1.00 98.12 108 LEU A CA 1
ATOM 790 C C . LEU A 1 108 ? 4.597 -0.826 0.663 1.00 98.12 108 LEU A C 1
ATOM 792 O O . LEU A 1 108 ? 3.654 -0.789 -0.131 1.00 98.12 108 LEU A O 1
ATOM 796 N N . LEU A 1 109 ? 5.861 -0.926 0.267 1.00 95.88 109 LEU A N 1
ATOM 797 C CA . LEU A 1 109 ? 6.300 -0.911 -1.125 1.00 95.88 109 LEU A CA 1
ATOM 798 C C . LEU A 1 109 ? 6.830 -2.286 -1.536 1.00 95.88 109 LEU A C 1
ATOM 800 O O . LEU A 1 109 ? 7.649 -2.885 -0.837 1.00 95.88 109 LEU A O 1
ATOM 804 N N . VAL A 1 110 ? 6.378 -2.766 -2.689 1.00 92.44 110 VAL A N 1
ATOM 805 C CA . VAL A 1 110 ? 6.891 -3.971 -3.351 1.00 92.44 110 VAL A CA 1
ATOM 806 C C . VAL A 1 110 ? 7.649 -3.544 -4.599 1.00 92.44 110 VAL A C 1
ATOM 808 O O . VAL A 1 110 ? 7.055 -2.938 -5.493 1.00 92.44 110 VAL A O 1
ATOM 811 N N . ASP A 1 111 ? 8.946 -3.846 -4.663 1.00 88.88 111 ASP A N 1
ATOM 812 C CA . ASP A 1 111 ? 9.810 -3.467 -5.790 1.00 88.88 111 ASP A CA 1
ATOM 813 C C . ASP A 1 111 ? 9.644 -1.990 -6.222 1.00 88.88 111 ASP A C 1
ATOM 815 O O . ASP A 1 111 ? 9.263 -1.722 -7.369 1.00 88.88 111 ASP A O 1
ATOM 819 N N . PRO A 1 112 ? 9.844 -0.997 -5.334 1.00 90.06 112 PRO A N 1
ATOM 820 C CA . PRO A 1 112 ? 9.600 0.412 -5.645 1.00 90.06 112 PRO A CA 1
ATOM 821 C C . PRO A 1 112 ? 10.387 0.944 -6.855 1.00 90.06 112 PRO A C 1
ATOM 823 O O . PRO A 1 112 ? 9.924 1.870 -7.525 1.00 90.06 112 PRO A O 1
ATOM 826 N N . ALA A 1 113 ? 11.551 0.366 -7.169 1.00 86.62 113 ALA A N 1
ATOM 827 C CA . ALA A 1 113 ? 12.332 0.719 -8.351 1.00 86.62 113 ALA A CA 1
ATOM 828 C C . ALA A 1 113 ? 11.821 0.070 -9.648 1.00 86.62 113 ALA A C 1
ATOM 830 O O . ALA A 1 113 ? 12.222 0.488 -10.742 1.00 86.62 113 ALA A O 1
ATOM 831 N N . ALA A 1 114 ? 10.945 -0.937 -9.568 1.00 82.00 114 ALA A N 1
ATOM 832 C CA . ALA A 1 114 ? 10.436 -1.613 -10.750 1.00 82.00 114 ALA A CA 1
ATOM 833 C C . ALA A 1 114 ? 9.476 -0.711 -11.534 1.00 82.00 114 ALA A C 1
ATOM 835 O O . ALA A 1 114 ? 8.477 -0.201 -11.040 1.00 82.00 114 ALA A O 1
ATOM 836 N N . SER A 1 115 ? 9.750 -0.561 -12.823 1.00 65.69 115 SER A N 1
ATOM 837 C CA . SER A 1 115 ? 8.928 0.226 -13.752 1.00 65.69 115 SER A CA 1
ATOM 838 C C . SER A 1 115 ? 8.026 -0.651 -14.636 1.00 65.69 115 SER A C 1
ATOM 840 O O . SER A 1 115 ? 7.228 -0.136 -15.419 1.00 65.69 115 SER A O 1
ATOM 842 N N . GLY A 1 116 ? 8.133 -1.982 -14.517 1.00 56.09 116 GLY A N 1
ATOM 843 C CA . GLY A 1 116 ? 7.678 -2.938 -15.528 1.00 56.09 116 GLY A CA 1
ATOM 844 C C . GLY A 1 116 ? 6.168 -3.173 -15.644 1.00 56.09 116 GLY A C 1
ATOM 845 O O . GLY A 1 116 ? 5.711 -3.461 -16.752 1.00 56.09 116 GLY A O 1
ATOM 846 N N . ALA A 1 117 ? 5.355 -3.010 -14.588 1.00 51.00 117 ALA A N 1
ATOM 847 C CA . ALA A 1 117 ? 3.939 -3.418 -14.682 1.00 51.00 117 ALA A CA 1
ATOM 848 C C . ALA A 1 117 ? 3.122 -2.568 -15.682 1.00 51.00 117 ALA A C 1
ATOM 850 O O . ALA A 1 117 ? 2.209 -3.092 -16.323 1.00 51.00 117 ALA A O 1
ATOM 851 N N . ARG A 1 118 ? 3.497 -1.299 -15.918 1.00 45.19 118 ARG A N 1
ATOM 852 C CA . ARG A 1 118 ? 2.889 -0.447 -16.964 1.00 45.19 118 ARG A CA 1
ATOM 853 C C . ARG A 1 118 ? 3.380 -0.755 -18.388 1.00 45.19 118 ARG A C 1
ATOM 855 O O . ARG A 1 118 ? 2.692 -0.427 -19.346 1.00 45.19 118 ARG A O 1
ATOM 862 N N . LEU A 1 119 ? 4.538 -1.399 -18.551 1.00 41.53 119 LEU A N 1
ATOM 863 C CA . LEU A 1 119 ? 5.234 -1.536 -19.844 1.00 41.53 119 LEU A CA 1
ATOM 864 C C . LEU A 1 119 ? 4.968 -2.867 -20.577 1.00 41.53 119 LEU A C 1
ATOM 866 O O . LEU A 1 119 ? 5.347 -3.022 -21.739 1.00 41.53 119 LEU A O 1
ATOM 870 N N . ALA A 1 120 ? 4.293 -3.827 -19.937 1.00 45.25 120 ALA A N 1
ATOM 871 C CA . ALA A 1 120 ? 4.108 -5.176 -20.485 1.00 45.25 120 ALA A CA 1
ATOM 872 C C . ALA A 1 120 ? 3.100 -5.295 -21.657 1.00 45.25 120 ALA A C 1
ATOM 874 O O . ALA A 1 120 ? 3.008 -6.367 -22.252 1.00 45.25 120 ALA A O 1
ATOM 875 N N . HIS A 1 121 ? 2.358 -4.237 -22.023 1.00 37.81 121 HIS A N 1
ATOM 876 C CA . HIS A 1 121 ? 1.455 -4.259 -23.192 1.00 37.81 121 HIS A CA 1
ATOM 877 C C . HIS A 1 121 ? 1.926 -3.441 -24.404 1.00 37.81 121 HIS A C 1
ATOM 879 O O . HIS A 1 121 ? 1.391 -3.653 -25.490 1.00 37.81 121 HIS A O 1
ATOM 885 N N . ASP A 1 122 ? 2.961 -2.603 -24.281 1.00 38.09 122 ASP A N 1
ATOM 886 C CA . ASP A 1 122 ? 3.479 -1.813 -25.418 1.00 38.09 122 ASP A CA 1
ATOM 887 C C . ASP A 1 122 ? 4.605 -2.529 -26.194 1.00 38.09 122 ASP A C 1
ATOM 889 O O . ASP A 1 122 ? 5.113 -2.065 -27.210 1.00 38.09 122 ASP A O 1
ATOM 893 N N . THR A 1 123 ? 5.026 -3.711 -25.743 1.00 40.59 123 THR A N 1
ATOM 894 C CA . THR A 1 123 ? 6.221 -4.370 -26.279 1.00 40.59 123 THR A CA 1
ATOM 895 C C . THR A 1 123 ? 5.919 -5.759 -26.819 1.00 40.59 123 THR A C 1
ATOM 897 O O . THR A 1 123 ? 6.375 -6.782 -26.312 1.00 40.59 123 THR A O 1
ATOM 900 N N . ARG A 1 124 ? 5.234 -5.806 -27.969 1.00 40.78 124 ARG A N 1
ATOM 901 C CA . ARG A 1 124 ? 5.446 -6.914 -28.915 1.00 40.78 124 ARG A CA 1
ATOM 902 C C . ARG A 1 124 ? 6.911 -6.872 -29.376 1.00 40.78 124 ARG A C 1
ATOM 904 O O . ARG A 1 124 ? 7.228 -6.270 -30.393 1.00 40.78 124 ARG A O 1
ATOM 911 N N . GLY A 1 125 ? 7.804 -7.498 -28.609 1.00 39.44 125 GLY A N 1
ATOM 912 C CA . GLY A 1 125 ? 9.172 -7.802 -29.034 1.00 39.44 125 GLY A CA 1
ATOM 913 C C . GLY A 1 125 ? 10.315 -6.963 -28.452 1.00 39.44 125 GLY A C 1
ATOM 914 O O . GLY A 1 125 ? 11.439 -7.145 -28.916 1.00 39.44 125 GLY A O 1
ATOM 915 N N . MET A 1 126 ? 10.110 -6.104 -27.443 1.00 35.25 126 MET A N 1
ATOM 916 C CA . MET A 1 126 ? 11.253 -5.530 -26.709 1.00 35.25 126 MET A CA 1
ATOM 917 C C . MET A 1 126 ? 11.576 -6.356 -25.465 1.00 35.25 126 MET A C 1
ATOM 919 O O . MET A 1 126 ? 10.715 -6.619 -24.631 1.00 35.25 126 MET A O 1
ATOM 923 N N . ARG A 1 127 ? 12.848 -6.752 -25.349 1.00 36.97 127 ARG A N 1
ATOM 924 C CA . ARG A 1 127 ? 13.419 -7.314 -24.122 1.00 36.97 127 ARG A CA 1
ATOM 925 C C . ARG A 1 127 ? 13.339 -6.257 -23.023 1.00 36.97 127 ARG A C 1
ATOM 927 O O . ARG A 1 127 ? 14.067 -5.270 -23.075 1.00 36.97 127 ARG A O 1
ATOM 934 N N . VAL A 1 128 ? 12.474 -6.479 -22.038 1.00 45.53 128 VAL A N 1
ATOM 935 C CA . VAL A 1 128 ? 12.609 -5.833 -20.728 1.00 45.53 128 VAL A CA 1
ATOM 936 C C . VAL A 1 128 ? 13.946 -6.315 -20.152 1.00 45.53 128 VAL A C 1
ATOM 938 O O . VAL A 1 128 ? 14.192 -7.522 -20.216 1.00 45.53 128 VAL A O 1
ATOM 941 N N . PRO A 1 129 ? 14.841 -5.429 -19.673 1.00 40.12 129 PRO A N 1
ATOM 942 C CA . PRO A 1 129 ? 16.102 -5.863 -19.091 1.00 40.12 129 PRO A CA 1
ATOM 943 C C . PRO A 1 129 ? 15.828 -6.843 -17.950 1.00 40.12 129 PRO A C 1
ATOM 945 O O . PRO A 1 129 ? 15.179 -6.507 -16.961 1.00 40.12 129 PRO A O 1
ATOM 948 N N . GLU A 1 130 ? 16.292 -8.074 -18.135 1.00 45.16 130 GLU A N 1
ATOM 949 C CA . GLU A 1 130 ? 16.382 -9.095 -17.104 1.00 45.16 130 GLU A CA 1
ATOM 950 C C . GLU A 1 130 ? 17.405 -8.607 -16.075 1.00 45.16 130 GLU A C 1
ATOM 952 O O . GLU A 1 130 ? 18.598 -8.844 -16.233 1.00 45.16 130 GLU A O 1
ATOM 957 N N . SER A 1 131 ? 16.978 -7.905 -15.034 1.00 44.31 131 SER A N 1
ATOM 958 C CA . SER A 1 131 ? 17.843 -7.683 -13.870 1.00 44.31 131 SER A CA 1
ATOM 959 C C . SER A 1 131 ? 17.161 -8.277 -12.641 1.00 44.31 131 SER A C 1
ATOM 961 O O . SER A 1 131 ? 16.387 -7.590 -11.977 1.00 44.31 131 SER A O 1
ATOM 963 N N . PRO A 1 132 ? 17.367 -9.585 -12.385 1.00 50.19 132 PRO A N 1
ATOM 964 C CA . PRO A 1 132 ? 16.721 -10.316 -11.311 1.00 50.19 132 PRO A CA 1
ATOM 965 C C . PRO A 1 132 ? 17.558 -10.333 -10.015 1.00 50.19 132 PRO A C 1
ATOM 967 O O . PRO A 1 132 ? 18.762 -10.588 -10.052 1.00 50.19 132 PRO A O 1
ATOM 970 N N . GLY A 1 133 ? 16.926 -10.137 -8.852 1.00 55.53 133 GLY A N 1
ATOM 971 C CA . GLY A 1 133 ? 17.510 -10.476 -7.544 1.00 55.53 133 GLY A CA 1
ATOM 972 C C . GLY A 1 133 ? 18.337 -9.375 -6.882 1.00 55.53 133 GLY A C 1
ATOM 973 O O . GLY A 1 133 ? 17.793 -8.338 -6.515 1.00 55.53 133 GLY A O 1
ATOM 974 N N . ALA A 1 134 ? 19.644 -9.592 -6.679 1.00 55.84 134 ALA A N 1
ATOM 975 C CA . ALA A 1 134 ? 20.530 -8.606 -6.035 1.00 55.84 134 ALA A CA 1
ATOM 976 C C . ALA A 1 134 ? 20.503 -7.241 -6.750 1.00 55.84 134 ALA A C 1
ATOM 978 O O . ALA A 1 134 ? 20.627 -6.203 -6.102 1.00 55.84 134 ALA A O 1
ATOM 979 N N . ASP A 1 135 ? 20.255 -7.248 -8.061 1.00 70.75 135 ASP A N 1
ATOM 980 C CA . ASP A 1 135 ? 20.042 -6.042 -8.858 1.00 70.75 135 ASP A CA 1
ATOM 981 C C . ASP A 1 135 ? 18.737 -5.319 -8.496 1.00 70.75 135 ASP A C 1
ATOM 983 O O . ASP A 1 135 ? 18.726 -4.092 -8.464 1.00 70.75 135 ASP A O 1
ATOM 987 N N . ALA A 1 136 ? 17.654 -6.041 -8.177 1.00 73.19 136 ALA A N 1
ATOM 988 C CA . ALA A 1 136 ? 16.390 -5.445 -7.736 1.00 73.19 136 ALA A CA 1
ATOM 989 C C . ALA A 1 136 ? 16.541 -4.805 -6.350 1.00 73.19 136 ALA A C 1
ATOM 991 O O . ALA A 1 136 ? 16.163 -3.654 -6.159 1.00 73.19 136 ALA A O 1
ATOM 992 N N . GLN A 1 137 ? 17.204 -5.490 -5.413 1.00 78.50 137 GLN A N 1
ATOM 993 C CA . GLN A 1 137 ? 17.494 -4.918 -4.096 1.00 78.50 137 GLN A CA 1
ATOM 994 C C . GLN A 1 137 ? 18.423 -3.696 -4.190 1.00 78.50 137 GLN A C 1
ATOM 996 O O . GLN A 1 137 ? 18.203 -2.692 -3.513 1.00 78.50 137 GLN A O 1
ATOM 1001 N N . ALA A 1 138 ? 19.453 -3.751 -5.039 1.00 81.00 138 ALA A N 1
ATOM 1002 C CA . ALA A 1 138 ? 20.326 -2.608 -5.287 1.00 81.00 138 ALA A CA 1
ATOM 1003 C C . ALA A 1 138 ? 19.572 -1.451 -5.964 1.00 81.00 138 ALA A C 1
ATOM 1005 O O . ALA A 1 138 ? 19.784 -0.292 -5.607 1.00 81.00 138 ALA A O 1
ATOM 1006 N N . ALA A 1 139 ? 18.672 -1.747 -6.905 1.00 82.25 139 ALA A N 1
ATOM 1007 C CA . ALA A 1 139 ? 17.827 -0.750 -7.552 1.00 82.25 139 ALA A CA 1
ATOM 1008 C C . ALA A 1 139 ? 16.874 -0.083 -6.552 1.00 82.25 139 ALA A C 1
ATOM 1010 O O . ALA A 1 139 ? 16.754 1.142 -6.566 1.00 82.25 139 ALA A O 1
ATOM 1011 N N . ASP A 1 140 ? 16.266 -0.854 -5.651 1.00 86.69 140 ASP A N 1
ATOM 1012 C CA . ASP A 1 140 ? 15.415 -0.333 -4.582 1.00 86.69 140 ASP A CA 1
ATOM 1013 C C . ASP A 1 140 ? 16.213 0.519 -3.594 1.00 86.69 140 ASP A C 1
ATOM 1015 O O . ASP A 1 140 ? 15.765 1.602 -3.238 1.00 86.69 140 ASP A O 1
ATOM 1019 N N . ALA A 1 141 ? 17.438 0.128 -3.233 1.00 87.88 141 ALA A N 1
ATOM 1020 C CA . ALA A 1 141 ? 18.306 0.957 -2.393 1.00 87.88 141 ALA A CA 1
ATOM 1021 C C . ALA A 1 141 ? 18.672 2.295 -3.070 1.00 87.88 141 ALA A C 1
ATOM 1023 O O . ALA A 1 141 ? 18.673 3.351 -2.434 1.00 87.88 141 ALA A O 1
ATOM 1024 N N . VAL A 1 142 ? 18.954 2.279 -4.379 1.00 87.75 142 VAL A N 1
ATOM 1025 C CA . VAL A 1 142 ? 19.188 3.502 -5.168 1.00 87.75 142 VAL A CA 1
ATOM 1026 C C . VAL A 1 142 ? 17.919 4.353 -5.251 1.00 87.75 142 VAL A C 1
ATOM 1028 O O . VAL A 1 142 ? 17.990 5.583 -5.179 1.00 87.75 142 VAL A O 1
ATOM 1031 N N . TRP A 1 143 ? 16.755 3.719 -5.390 1.00 90.81 143 TRP A N 1
ATOM 1032 C CA . TRP A 1 143 ? 15.465 4.394 -5.351 1.00 90.81 143 TRP A CA 1
ATOM 1033 C C . TRP A 1 143 ? 15.236 5.042 -3.981 1.00 90.81 143 TRP A C 1
ATOM 1035 O O . TRP A 1 143 ? 14.955 6.236 -3.914 1.00 90.81 143 TRP A O 1
ATOM 1045 N N . GLU A 1 144 ? 15.453 4.324 -2.883 1.00 92.75 144 GLU A N 1
ATOM 1046 C CA . GLU A 1 144 ? 15.300 4.843 -1.523 1.00 92.75 144 GLU A CA 1
ATOM 1047 C C . GLU A 1 144 ? 16.224 6.033 -1.263 1.00 92.75 144 GLU A C 1
ATOM 1049 O O . GLU A 1 144 ? 15.774 7.044 -0.731 1.00 92.75 144 GLU A O 1
ATOM 1054 N N . GLU A 1 145 ? 17.487 5.978 -1.698 1.00 91.44 145 GLU A N 1
ATOM 1055 C CA . GLU A 1 145 ? 18.399 7.126 -1.627 1.00 91.44 145 GLU A CA 1
ATOM 1056 C C . GLU A 1 145 ? 17.843 8.323 -2.410 1.00 91.44 145 GLU A C 1
ATOM 1058 O O . GLU A 1 145 ? 17.744 9.434 -1.885 1.00 91.44 145 GLU A O 1
ATOM 1063 N N . ARG A 1 146 ? 17.408 8.093 -3.654 1.00 91.38 146 ARG A N 1
ATOM 1064 C CA . ARG A 1 146 ? 16.836 9.134 -4.515 1.00 91.38 146 ARG A CA 1
ATOM 1065 C C . ARG A 1 146 ? 15.585 9.776 -3.910 1.00 91.38 146 ARG A C 1
ATOM 1067 O O . ARG A 1 146 ? 15.360 10.972 -4.107 1.00 91.38 146 ARG A O 1
ATOM 1074 N N . TYR A 1 147 ? 14.764 9.000 -3.207 1.00 94.75 147 TYR A N 1
ATOM 1075 C CA . TYR A 1 147 ? 13.500 9.442 -2.617 1.00 94.75 147 TYR A CA 1
ATOM 1076 C C . TYR A 1 147 ? 13.581 9.676 -1.102 1.00 94.75 147 TYR A C 1
ATOM 1078 O O . TYR A 1 147 ? 12.562 9.998 -0.488 1.00 94.75 147 TYR A O 1
ATOM 1086 N N . ARG A 1 148 ? 14.783 9.638 -0.507 1.00 96.31 148 ARG A N 1
ATOM 1087 C CA . ARG A 1 148 ? 15.009 9.756 0.942 1.00 96.31 148 ARG A CA 1
ATOM 1088 C C . ARG A 1 148 ? 14.313 10.962 1.555 1.00 96.31 148 ARG A C 1
ATOM 1090 O O . ARG A 1 148 ? 13.703 10.839 2.607 1.00 96.31 148 ARG A O 1
ATOM 1097 N N . ALA A 1 149 ? 14.372 12.121 0.899 1.00 96.88 149 ALA A N 1
ATOM 1098 C CA . ALA A 1 149 ? 13.731 13.334 1.405 1.00 96.88 149 ALA A CA 1
ATOM 1099 C C . ALA A 1 149 ? 12.197 13.207 1.484 1.00 96.88 149 ALA A C 1
ATOM 1101 O O . ALA A 1 149 ? 11.588 13.721 2.418 1.00 96.88 149 ALA A O 1
ATOM 1102 N N . ARG A 1 150 ? 11.565 12.504 0.532 1.00 96.50 150 ARG A N 1
ATOM 1103 C CA . ARG A 1 150 ? 10.118 12.233 0.569 1.00 96.50 150 ARG A CA 1
ATOM 1104 C C . ARG A 1 150 ? 9.772 11.214 1.653 1.00 96.50 150 ARG A C 1
ATOM 1106 O O . ARG A 1 150 ? 8.809 11.422 2.379 1.00 96.50 150 ARG A O 1
ATOM 1113 N N . ILE A 1 151 ? 10.576 10.157 1.777 1.00 97.31 151 ILE A N 1
ATOM 1114 C CA . ILE A 1 151 ? 10.421 9.133 2.819 1.00 97.31 151 ILE A CA 1
ATOM 1115 C C . ILE A 1 151 ? 10.539 9.764 4.212 1.00 97.31 151 ILE A C 1
ATOM 1117 O O . ILE A 1 151 ? 9.686 9.533 5.061 1.00 97.31 151 ILE A O 1
ATOM 1121 N N . ALA A 1 152 ? 11.545 10.615 4.425 1.00 96.94 152 ALA A N 1
ATOM 1122 C CA . ALA A 1 152 ? 11.728 11.341 5.678 1.00 96.94 152 ALA A CA 1
ATOM 1123 C C . ALA A 1 152 ? 10.533 12.255 5.983 1.00 96.94 152 ALA A C 1
ATOM 1125 O O . ALA A 1 152 ? 10.022 12.229 7.091 1.00 96.94 152 ALA A O 1
ATOM 1126 N N . ALA A 1 153 ? 10.023 12.987 4.987 1.00 97.12 153 ALA A N 1
ATOM 1127 C CA . ALA A 1 153 ? 8.851 13.840 5.176 1.00 97.12 153 ALA A CA 1
ATOM 1128 C C . ALA A 1 153 ? 7.578 13.053 5.548 1.00 97.12 153 ALA A C 1
ATOM 1130 O O . ALA A 1 153 ? 6.747 13.561 6.294 1.00 97.12 153 ALA A O 1
ATOM 1131 N N . LEU A 1 154 ? 7.411 11.830 5.032 1.00 98.00 154 LEU A N 1
ATOM 1132 C CA . LEU A 1 154 ? 6.322 10.934 5.434 1.00 98.00 154 LEU A CA 1
ATOM 1133 C C . LEU A 1 154 ? 6.512 10.433 6.870 1.00 98.00 154 LEU A C 1
ATOM 1135 O O . LEU A 1 154 ? 5.562 10.461 7.648 1.00 98.00 154 LEU A O 1
ATOM 1139 N N . ALA A 1 155 ? 7.737 10.060 7.241 1.00 96.25 155 ALA A N 1
ATOM 1140 C CA . ALA A 1 155 ? 8.061 9.652 8.606 1.00 96.25 155 ALA A CA 1
ATOM 1141 C C . ALA A 1 155 ? 7.838 10.789 9.618 1.00 96.25 155 ALA A C 1
ATOM 1143 O O . ALA A 1 155 ? 7.235 10.561 10.665 1.00 96.25 155 ALA A O 1
ATOM 1144 N N . ASP A 1 156 ? 8.240 12.018 9.283 1.00 96.88 156 ASP A N 1
ATOM 1145 C CA . ASP A 1 156 ? 7.985 13.219 10.090 1.00 96.88 156 ASP A CA 1
ATOM 1146 C C . ASP A 1 156 ? 6.480 13.498 10.249 1.00 96.88 156 ASP A C 1
ATOM 1148 O O . ASP A 1 156 ? 6.052 14.060 11.256 1.00 96.88 156 ASP A O 1
ATOM 1152 N N . ALA A 1 157 ? 5.669 13.080 9.273 1.00 96.50 157 ALA A N 1
ATOM 1153 C CA . ALA A 1 157 ? 4.210 13.148 9.322 1.00 96.50 157 ALA A CA 1
ATOM 1154 C C . ALA A 1 157 ? 3.557 11.949 10.042 1.00 96.50 157 ALA A C 1
ATOM 1156 O O . ALA A 1 157 ? 2.334 11.887 10.110 1.00 96.50 157 ALA A O 1
ATOM 1157 N N . GLY A 1 158 ? 4.344 11.014 10.585 1.00 96.19 158 GLY A N 1
ATOM 1158 C CA . GLY A 1 158 ? 3.854 9.843 11.319 1.00 96.19 158 GLY A CA 1
ATOM 1159 C C . GLY A 1 158 ? 3.605 8.593 10.469 1.00 96.19 158 GLY A C 1
ATOM 1160 O O . GLY A 1 158 ? 3.139 7.590 11.003 1.00 96.19 158 GLY A O 1
ATOM 1161 N N . VAL A 1 159 ? 3.947 8.614 9.177 1.00 97.94 159 VAL A N 1
ATOM 1162 C CA . VAL A 1 159 ? 3.757 7.485 8.257 1.00 97.94 159 VAL A CA 1
ATOM 1163 C C . VAL A 1 159 ? 5.050 6.684 8.113 1.00 97.94 159 VAL A C 1
ATOM 1165 O O . VAL A 1 159 ? 6.046 7.170 7.572 1.00 97.94 159 VAL A O 1
ATOM 1168 N N . ALA A 1 160 ? 5.032 5.411 8.507 1.00 96.94 160 ALA A N 1
ATOM 1169 C CA . ALA A 1 160 ? 6.156 4.510 8.261 1.00 96.94 160 ALA A CA 1
ATOM 1170 C C . ALA A 1 160 ? 6.198 4.068 6.788 1.00 96.94 160 ALA A C 1
ATOM 1172 O O . ALA A 1 160 ? 5.252 3.459 6.298 1.00 96.94 160 ALA A O 1
ATOM 1173 N N . VAL A 1 161 ? 7.306 4.296 6.080 1.00 97.00 161 VAL A N 1
ATOM 1174 C CA . VAL A 1 161 ? 7.509 3.754 4.722 1.00 97.00 161 VAL A CA 1
ATOM 1175 C C . VAL A 1 161 ? 8.429 2.538 4.797 1.00 97.00 161 VAL A C 1
ATOM 1177 O O . VAL A 1 161 ? 9.516 2.634 5.368 1.00 97.00 161 VAL A O 1
ATOM 1180 N N . ARG A 1 162 ? 8.008 1.392 4.249 1.00 95.44 162 ARG A N 1
ATOM 1181 C CA . ARG A 1 162 ? 8.793 0.145 4.265 1.00 95.44 162 ARG A CA 1
ATOM 1182 C C . ARG A 1 162 ? 8.781 -0.535 2.900 1.00 95.44 162 ARG A C 1
ATOM 1184 O O . ARG A 1 162 ? 7.711 -0.840 2.383 1.00 95.44 162 ARG A O 1
ATOM 1191 N N . THR A 1 163 ? 9.953 -0.853 2.358 1.00 93.19 163 THR A N 1
ATOM 1192 C CA . THR A 1 163 ? 10.072 -1.815 1.253 1.00 93.19 163 THR A CA 1
ATOM 1193 C C . THR A 1 163 ? 9.975 -3.227 1.834 1.00 93.19 163 THR A C 1
ATOM 1195 O O . THR A 1 163 ? 10.786 -3.601 2.679 1.00 93.19 163 THR A O 1
ATOM 1198 N N . VAL A 1 164 ? 8.942 -3.990 1.459 1.00 91.44 164 VAL A N 1
ATOM 1199 C CA . VAL A 1 164 ? 8.586 -5.260 2.130 1.00 91.44 164 VAL A CA 1
ATOM 1200 C C . VAL A 1 164 ? 8.919 -6.501 1.315 1.00 91.44 164 VAL A C 1
ATOM 1202 O O . VAL A 1 164 ? 9.150 -7.568 1.884 1.00 91.44 164 VAL A O 1
ATOM 1205 N N . ALA A 1 165 ? 8.956 -6.380 -0.008 1.00 85.06 165 ALA A N 1
ATOM 1206 C CA . ALA A 1 165 ? 9.282 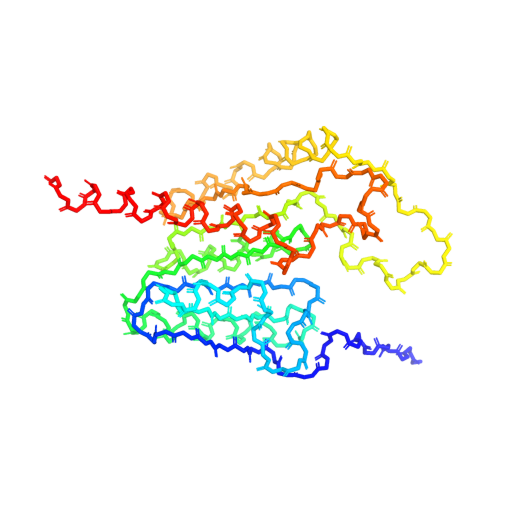-7.479 -0.898 1.00 85.06 165 ALA A CA 1
ATOM 1207 C C . ALA A 1 165 ? 10.064 -6.977 -2.111 1.00 85.06 165 ALA A C 1
ATOM 1209 O O . ALA A 1 165 ? 9.837 -5.866 -2.595 1.00 85.06 165 ALA A O 1
ATOM 1210 N N . HIS A 1 166 ? 10.948 -7.849 -2.586 1.00 80.12 166 HIS A N 1
ATOM 1211 C CA . HIS A 1 166 ? 11.728 -7.669 -3.798 1.00 80.12 166 HIS A CA 1
ATOM 1212 C C . HIS A 1 166 ? 11.506 -8.885 -4.695 1.00 80.12 166 HIS A C 1
ATOM 1214 O O . HIS A 1 166 ? 11.482 -10.017 -4.201 1.00 80.12 166 HIS A O 1
ATOM 1220 N N . SER A 1 167 ? 11.393 -8.669 -5.996 1.00 72.06 167 SER A N 1
ATOM 1221 C CA . SER A 1 167 ? 11.392 -9.711 -7.008 1.00 72.06 167 SER A CA 1
ATOM 1222 C C . SER A 1 167 ? 12.746 -10.432 -6.952 1.00 72.06 167 SER A C 1
ATOM 1224 O O . SER A 1 167 ? 13.770 -9.842 -7.315 1.00 72.06 167 SER A O 1
ATOM 1226 N N . PRO A 1 168 ? 12.797 -11.704 -6.507 1.00 59.28 168 PRO A N 1
ATOM 1227 C CA . PRO A 1 168 ? 14.048 -12.456 -6.431 1.00 59.28 168 PRO A CA 1
ATOM 1228 C C . PRO A 1 168 ? 14.612 -12.699 -7.831 1.00 59.28 168 PRO A C 1
ATOM 1230 O O . PRO A 1 168 ? 15.823 -12.841 -8.003 1.00 59.28 168 PRO A O 1
ATOM 1233 N N . GLY A 1 169 ? 13.723 -12.709 -8.826 1.00 55.25 169 GLY A N 1
ATOM 1234 C CA . GLY A 1 169 ? 14.035 -12.853 -10.220 1.00 55.25 169 GLY A CA 1
ATOM 1235 C C . GLY A 1 169 ? 14.670 -14.205 -10.569 1.00 55.25 169 GLY A C 1
ATOM 1236 O O . GLY A 1 169 ? 14.839 -15.102 -9.743 1.00 55.25 169 GLY A O 1
ATOM 1237 N N . GLY A 1 170 ? 15.020 -14.368 -11.846 1.00 48.84 170 GLY A N 1
ATOM 1238 C CA . GLY A 1 170 ? 15.581 -15.597 -12.404 1.00 48.84 170 GLY A CA 1
ATOM 1239 C C . GLY A 1 170 ? 14.520 -16.443 -13.107 1.00 48.84 170 GLY A C 1
ATOM 1240 O O . GLY A 1 170 ? 13.336 -16.132 -13.086 1.00 48.84 170 GLY A O 1
ATOM 1241 N N . GLY A 1 171 ? 14.934 -17.540 -13.750 1.00 45.88 171 GLY A N 1
ATOM 1242 C CA . GLY A 1 171 ? 14.072 -18.328 -14.650 1.00 45.88 171 GLY A CA 1
ATOM 1243 C C . GLY A 1 171 ? 12.849 -19.017 -14.017 1.00 45.88 171 GLY A C 1
ATOM 1244 O O . GLY A 1 171 ? 12.116 -19.705 -14.728 1.00 45.88 171 GLY A O 1
ATOM 1245 N N . ARG A 1 172 ? 12.630 -18.875 -12.701 1.00 45.91 172 ARG A N 1
ATOM 1246 C CA . ARG A 1 172 ? 11.392 -19.301 -12.022 1.00 45.91 172 ARG A CA 1
ATOM 1247 C C . ARG A 1 172 ? 10.271 -18.274 -12.176 1.00 45.91 172 ARG A C 1
ATOM 1249 O O . ARG A 1 172 ? 9.109 -18.674 -12.258 1.00 45.91 172 ARG A O 1
ATOM 1256 N N . ASP A 1 173 ? 10.621 -17.000 -12.316 1.00 53.41 173 ASP A N 1
ATOM 1257 C CA . ASP A 1 173 ? 9.668 -15.911 -12.457 1.00 53.41 173 ASP A CA 1
ATOM 1258 C C . ASP A 1 173 ? 9.335 -15.751 -13.941 1.00 53.41 173 ASP A C 1
ATOM 1260 O O . ASP A 1 173 ? 10.098 -15.212 -14.738 1.00 53.41 173 ASP A O 1
ATOM 1264 N N . ARG A 1 174 ? 8.174 -16.275 -14.348 1.00 55.38 174 ARG A N 1
ATOM 1265 C CA . ARG A 1 174 ? 7.672 -16.136 -15.731 1.00 55.38 174 ARG A CA 1
ATOM 1266 C C . ARG A 1 174 ? 7.108 -14.741 -16.024 1.00 55.38 174 ARG A C 1
ATOM 1268 O O . ARG A 1 174 ? 6.588 -14.518 -17.115 1.00 55.38 174 ARG A O 1
ATOM 1275 N N . ILE A 1 175 ? 7.148 -13.840 -15.044 1.00 58.81 175 ILE A N 1
ATOM 1276 C CA . ILE A 1 175 ? 6.552 -12.507 -15.083 1.00 58.81 175 ILE A CA 1
ATOM 1277 C C . ILE A 1 175 ? 7.670 -11.499 -14.788 1.00 58.81 175 ILE A C 1
ATOM 1279 O O . ILE A 1 175 ? 8.396 -11.690 -13.812 1.00 58.81 175 ILE A O 1
ATOM 1283 N N . PRO A 1 176 ? 7.845 -10.454 -15.617 1.00 59.16 176 PRO A N 1
ATOM 1284 C CA . PRO A 1 176 ? 8.823 -9.411 -15.339 1.00 59.16 176 PRO A CA 1
ATOM 1285 C C . PRO A 1 176 ? 8.445 -8.637 -14.062 1.00 59.16 176 PRO A C 1
ATOM 1287 O O . PRO A 1 176 ? 7.253 -8.439 -13.821 1.00 59.16 176 PRO A O 1
ATOM 1290 N N . PRO A 1 177 ? 9.427 -8.152 -13.279 1.00 61.09 177 PRO A N 1
ATOM 1291 C CA . PRO A 1 177 ? 9.175 -7.329 -12.100 1.00 61.09 177 PRO A CA 1
ATOM 1292 C C . PRO A 1 177 ? 8.288 -6.098 -12.380 1.00 61.09 177 PRO A C 1
ATOM 1294 O O . PRO A 1 177 ? 8.364 -5.513 -13.470 1.00 61.09 177 PRO A O 1
ATOM 1297 N N . PRO A 1 178 ? 7.502 -5.632 -11.394 1.00 68.81 178 PRO A N 1
ATOM 1298 C CA . PRO A 1 178 ? 7.383 -6.180 -10.040 1.00 68.81 178 PRO A CA 1
ATOM 1299 C C . PRO A 1 178 ? 6.594 -7.498 -10.013 1.00 68.81 178 PRO A C 1
ATOM 1301 O O . PRO A 1 178 ? 5.742 -7.733 -10.875 1.00 68.81 178 PRO A O 1
ATOM 1304 N N . LEU A 1 179 ? 6.834 -8.341 -9.004 1.00 74.38 179 LEU A N 1
ATOM 1305 C CA . LEU A 1 179 ? 5.934 -9.462 -8.737 1.00 74.38 179 LEU A CA 1
ATOM 1306 C C . LEU A 1 179 ? 4.509 -8.922 -8.498 1.00 74.38 179 LEU A C 1
ATOM 1308 O O . LEU A 1 179 ? 4.347 -7.905 -7.815 1.00 74.38 179 LEU A O 1
ATOM 1312 N N . PRO A 1 180 ? 3.460 -9.579 -9.030 1.00 83.12 180 PRO A N 1
ATOM 1313 C CA . PRO A 1 180 ? 2.086 -9.171 -8.761 1.00 83.12 180 PRO A CA 1
ATOM 1314 C C . PRO A 1 180 ? 1.813 -9.127 -7.256 1.00 83.12 180 PRO A C 1
ATOM 1316 O O . PRO A 1 180 ? 2.245 -10.017 -6.528 1.00 83.12 180 PRO A O 1
ATOM 1319 N N . LEU A 1 181 ? 1.009 -8.168 -6.790 1.00 90.00 181 LEU A N 1
ATOM 1320 C CA . LEU A 1 181 ? 0.632 -8.077 -5.370 1.00 90.00 181 LEU A CA 1
ATOM 1321 C C . LEU A 1 181 ? -0.164 -9.299 -4.876 1.00 90.00 181 LEU A C 1
ATOM 1323 O O . LEU A 1 181 ? -0.274 -9.529 -3.677 1.00 90.00 181 LEU A O 1
ATOM 1327 N N . GLY A 1 182 ? -0.703 -10.104 -5.796 1.00 86.62 182 GLY A N 1
ATOM 1328 C CA . GLY A 1 182 ? -1.308 -11.402 -5.503 1.00 86.62 182 GLY A CA 1
ATOM 1329 C C . GLY A 1 182 ? -0.320 -12.576 -5.435 1.00 86.62 182 GLY A C 1
ATOM 1330 O O . GLY A 1 182 ? -0.760 -13.701 -5.214 1.00 86.62 182 GLY A O 1
ATOM 1331 N N . HIS A 1 183 ? 0.982 -12.381 -5.659 1.00 85.31 183 HIS A N 1
ATOM 1332 C CA . HIS A 1 183 ? 1.965 -13.464 -5.589 1.00 85.31 183 HIS A CA 1
ATOM 1333 C C . HIS A 1 183 ? 2.124 -13.960 -4.137 1.00 85.31 183 HIS A C 1
ATOM 1335 O O . HIS A 1 183 ? 2.310 -13.120 -3.257 1.00 85.31 183 HIS A O 1
ATOM 1341 N N . PRO A 1 184 ? 2.108 -15.281 -3.861 1.00 85.06 184 PRO A N 1
ATOM 1342 C CA . PRO A 1 184 ? 2.174 -15.814 -2.495 1.00 85.06 184 PRO A CA 1
ATOM 1343 C C . PRO A 1 184 ? 3.331 -15.248 -1.661 1.00 85.06 184 PRO A C 1
ATOM 1345 O O . PRO A 1 184 ? 3.098 -14.754 -0.564 1.00 85.06 184 PRO A O 1
ATOM 1348 N N . ASP A 1 185 ? 4.545 -15.206 -2.217 1.00 85.31 185 ASP A N 1
ATOM 1349 C CA . ASP A 1 185 ? 5.718 -14.659 -1.519 1.00 85.31 185 ASP A CA 1
ATOM 1350 C C . ASP A 1 185 ? 5.564 -13.166 -1.171 1.00 85.31 185 ASP A C 1
ATOM 1352 O O . ASP A 1 185 ? 6.035 -12.713 -0.130 1.00 85.31 185 ASP A O 1
ATOM 1356 N N . VAL A 1 186 ? 4.889 -12.385 -2.025 1.00 89.56 186 VAL A N 1
ATOM 1357 C CA . VAL A 1 186 ? 4.613 -10.965 -1.756 1.00 89.56 186 VAL A CA 1
ATOM 1358 C C . VAL A 1 186 ? 3.611 -10.843 -0.608 1.00 89.56 186 VAL A C 1
ATOM 1360 O O . VAL A 1 186 ? 3.831 -10.062 0.319 1.00 89.56 186 VAL A O 1
ATOM 1363 N N . VAL A 1 187 ? 2.550 -11.653 -0.624 1.00 92.12 187 VAL A N 1
ATOM 1364 C CA . VAL A 1 187 ? 1.534 -11.662 0.438 1.00 92.12 187 VAL A CA 1
ATOM 1365 C C . VAL A 1 187 ? 2.117 -12.109 1.776 1.00 92.12 187 VAL A C 1
ATOM 1367 O O . VAL A 1 187 ? 1.828 -11.486 2.798 1.00 92.12 187 VAL A O 1
ATOM 1370 N N . GLU A 1 188 ? 2.981 -13.125 1.792 1.00 91.81 188 GLU A N 1
ATOM 1371 C CA . GLU A 1 188 ? 3.664 -13.586 3.007 1.00 91.81 188 GLU A CA 1
ATOM 1372 C C . GLU A 1 188 ? 4.478 -12.448 3.647 1.00 91.81 188 GLU A C 1
ATOM 1374 O O . GLU A 1 188 ? 4.378 -12.188 4.850 1.00 91.81 188 GLU A O 1
ATOM 1379 N N . ARG A 1 189 ? 5.241 -11.705 2.835 1.00 94.00 189 ARG A N 1
ATOM 1380 C CA . ARG A 1 189 ? 6.066 -10.577 3.296 1.00 94.00 189 ARG A CA 1
ATOM 1381 C C . ARG A 1 189 ? 5.240 -9.398 3.805 1.00 94.00 189 ARG A C 1
ATOM 1383 O O . ARG A 1 189 ? 5.579 -8.816 4.841 1.00 94.00 189 ARG A O 1
ATOM 1390 N N . ILE A 1 190 ? 4.154 -9.060 3.108 1.00 95.25 190 ILE A N 1
ATOM 1391 C CA . ILE A 1 190 ? 3.196 -8.039 3.553 1.00 95.25 190 ILE A CA 1
ATOM 1392 C C . ILE A 1 190 ? 2.603 -8.452 4.903 1.00 95.25 190 ILE A C 1
ATOM 1394 O O . ILE A 1 190 ? 2.680 -7.686 5.861 1.00 95.25 190 ILE A O 1
ATOM 1398 N N . THR A 1 191 ? 2.098 -9.682 5.009 1.00 95.38 191 THR A N 1
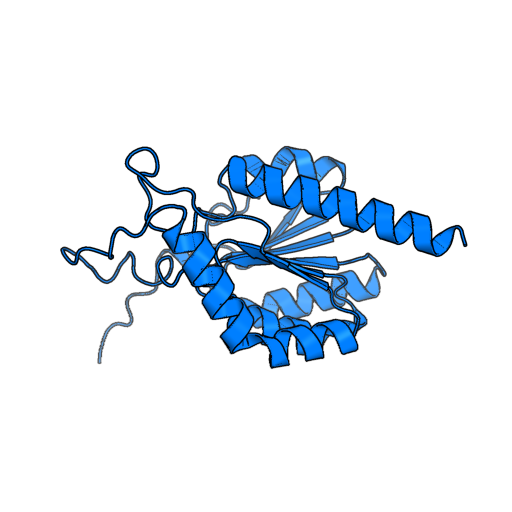ATOM 1399 C CA . THR A 1 191 ? 1.482 -10.227 6.228 1.00 95.38 191 THR A CA 1
ATOM 1400 C C . THR A 1 191 ? 2.437 -10.172 7.418 1.00 95.38 191 THR A C 1
ATOM 1402 O O . THR A 1 191 ? 2.080 -9.664 8.481 1.00 95.38 191 THR A O 1
ATOM 1405 N N . GLY A 1 192 ? 3.681 -10.625 7.240 1.00 95.12 192 GLY A N 1
ATOM 1406 C CA . GLY A 1 192 ? 4.699 -10.559 8.289 1.00 95.12 192 GLY A CA 1
ATOM 1407 C C . GLY A 1 192 ? 4.999 -9.126 8.743 1.00 95.12 192 GLY A C 1
ATOM 1408 O O . GLY A 1 192 ? 5.129 -8.869 9.940 1.00 95.12 192 GLY A O 1
ATOM 1409 N N . THR A 1 193 ? 5.054 -8.175 7.804 1.00 96.56 193 THR A N 1
ATOM 1410 C CA . THR A 1 193 ? 5.290 -6.756 8.118 1.00 96.56 193 THR A CA 1
ATOM 1411 C C . THR A 1 193 ? 4.120 -6.144 8.885 1.00 96.56 193 THR A C 1
ATOM 1413 O O . THR A 1 193 ? 4.334 -5.451 9.880 1.00 96.56 193 THR A O 1
ATOM 1416 N N . LEU A 1 194 ? 2.889 -6.434 8.460 1.00 96.12 194 LEU A N 1
ATOM 1417 C CA . LEU A 1 194 ? 1.662 -5.985 9.115 1.00 96.12 194 LEU A CA 1
ATOM 1418 C C . LEU A 1 194 ? 1.575 -6.487 10.565 1.00 96.12 194 LEU A C 1
ATOM 1420 O O . LEU A 1 194 ? 1.308 -5.696 11.469 1.00 96.12 194 LEU A O 1
ATOM 1424 N N . HIS A 1 195 ? 1.887 -7.764 10.811 1.00 94.81 195 HIS A N 1
ATOM 1425 C CA . HIS A 1 195 ? 1.956 -8.312 12.171 1.00 94.81 195 HIS A CA 1
ATOM 1426 C C . HIS A 1 195 ? 3.025 -7.625 13.034 1.00 94.81 195 HIS A C 1
ATOM 1428 O O . HIS A 1 195 ? 2.793 -7.366 14.216 1.00 94.81 195 HIS A O 1
ATOM 1434 N N . GLY A 1 196 ? 4.186 -7.296 12.457 1.00 94.19 196 GLY A N 1
ATOM 1435 C CA . GLY A 1 196 ? 5.225 -6.531 13.151 1.00 94.19 196 GLY A CA 1
ATOM 1436 C C . GLY A 1 196 ? 4.740 -5.144 13.585 1.00 94.19 196 GLY A C 1
ATOM 1437 O O . GLY A 1 196 ? 4.901 -4.771 14.747 1.00 94.19 196 GLY A O 1
ATOM 1438 N N . LEU A 1 197 ? 4.079 -4.414 12.680 1.00 93.62 197 LEU A N 1
ATOM 1439 C CA . LEU A 1 197 ? 3.516 -3.084 12.949 1.00 93.62 197 LEU A CA 1
ATOM 1440 C C . LEU A 1 197 ? 2.427 -3.107 14.032 1.00 93.62 197 LEU A C 1
ATOM 1442 O O . LEU A 1 197 ? 2.349 -2.199 14.865 1.00 93.62 197 LEU A O 1
ATOM 1446 N N . ASP A 1 198 ? 1.593 -4.147 14.057 1.00 93.38 198 ASP A N 1
ATOM 1447 C CA . ASP A 1 198 ? 0.584 -4.317 15.106 1.00 93.38 198 ASP A CA 1
ATOM 1448 C C . ASP A 1 198 ? 1.231 -4.521 16.480 1.00 93.38 198 ASP A C 1
ATOM 1450 O O . ASP A 1 198 ? 0.803 -3.913 17.464 1.00 93.38 198 ASP A O 1
ATOM 1454 N N . GLY A 1 199 ? 2.305 -5.315 16.542 1.00 89.50 199 GLY A N 1
ATOM 1455 C CA . GLY A 1 199 ? 3.093 -5.510 17.759 1.00 89.50 199 GLY A CA 1
ATOM 1456 C C . GLY A 1 199 ? 3.759 -4.223 18.260 1.00 89.50 199 GLY A C 1
ATOM 1457 O O . GLY A 1 199 ? 3.731 -3.943 19.460 1.00 89.50 199 GLY A O 1
ATOM 1458 N N . GLU A 1 200 ? 4.308 -3.408 17.352 1.00 88.69 200 GLU A N 1
ATOM 1459 C CA . GLU A 1 200 ? 4.875 -2.087 17.669 1.00 88.69 200 GLU A CA 1
ATOM 1460 C C . GLU A 1 200 ? 3.808 -1.146 18.261 1.00 88.69 200 GLU A C 1
ATOM 1462 O O . GLU A 1 200 ? 4.046 -0.492 19.279 1.00 88.69 200 GLU A O 1
ATOM 1467 N N . THR A 1 201 ? 2.606 -1.140 17.674 1.00 82.69 201 THR A N 1
ATOM 1468 C CA . THR A 1 201 ? 1.473 -0.311 18.122 1.00 82.69 201 THR A CA 1
ATOM 1469 C C . THR A 1 201 ? 0.985 -0.736 19.512 1.00 82.69 201 THR A C 1
ATOM 1471 O O . THR A 1 201 ? 0.820 0.099 20.404 1.00 82.69 201 THR A O 1
ATOM 1474 N N . ALA A 1 202 ? 0.802 -2.041 19.732 1.00 79.56 202 ALA A N 1
ATOM 1475 C CA . ALA A 1 202 ? 0.383 -2.581 21.025 1.00 79.56 202 ALA A CA 1
ATOM 1476 C C . ALA A 1 202 ? 1.414 -2.295 22.131 1.00 79.56 202 ALA A C 1
ATOM 1478 O O . ALA A 1 202 ? 1.048 -1.943 23.252 1.00 79.56 202 ALA A O 1
ATOM 1479 N N . GLY A 1 203 ? 2.709 -2.391 21.809 1.00 73.69 203 GLY A N 1
ATOM 1480 C CA . GLY A 1 203 ? 3.794 -2.062 22.732 1.00 73.69 203 GLY A CA 1
ATOM 1481 C C . GLY A 1 203 ? 3.872 -0.575 23.096 1.00 73.69 203 GLY A C 1
ATOM 1482 O O . GLY A 1 203 ? 4.301 -0.253 24.204 1.00 73.69 203 GLY A O 1
ATOM 1483 N N . ALA A 1 204 ? 3.453 0.325 22.200 1.00 73.94 204 ALA A N 1
ATOM 1484 C CA . ALA A 1 204 ? 3.398 1.763 22.462 1.00 73.94 204 ALA A CA 1
ATOM 1485 C C . ALA A 1 204 ? 2.228 2.155 23.382 1.00 73.94 204 ALA A C 1
ATOM 1487 O O . ALA A 1 204 ? 2.409 3.003 24.247 1.00 73.94 204 ALA A O 1
ATOM 1488 N N . LEU A 1 205 ? 1.060 1.513 23.243 1.00 71.06 205 LEU A N 1
ATOM 1489 C CA . LEU A 1 205 ? -0.119 1.764 24.091 1.00 71.06 205 LEU A CA 1
ATOM 1490 C C . LEU A 1 205 ? 0.013 1.209 25.520 1.00 71.06 205 LEU A C 1
ATOM 1492 O O . LEU A 1 205 ? -0.722 1.625 26.411 1.00 71.06 205 LEU A O 1
ATOM 1496 N N . ALA A 1 206 ? 0.916 0.252 25.739 1.00 64.31 206 ALA A N 1
ATOM 1497 C CA . ALA A 1 206 ? 1.140 -0.377 27.041 1.00 64.31 206 ALA A CA 1
ATOM 1498 C C . ALA A 1 206 ? 2.167 0.358 27.933 1.00 64.31 206 ALA A C 1
ATOM 1500 O O . ALA A 1 206 ? 2.460 -0.126 29.029 1.00 64.31 206 ALA A O 1
ATOM 1501 N N . ARG A 1 207 ? 2.744 1.473 27.466 1.00 56.09 207 ARG A N 1
ATOM 1502 C CA . ARG A 1 207 ? 3.736 2.295 28.183 1.00 56.09 207 ARG A CA 1
ATOM 1503 C C . ARG A 1 207 ? 3.116 3.584 28.702 1.00 56.09 207 ARG A C 1
ATOM 1505 O O . ARG A 1 207 ? 3.558 4.014 29.789 1.00 56.09 207 ARG A O 1
#